Protein AF-A0A0F9U630-F1 (afdb_monomer)

Solvent-accessible surface area (backbone atoms only — not comparable to full-atom values): 18549 Å² total; per-residue (Å²): 110,51,57,78,56,47,9,24,50,24,90,52,77,40,72,22,30,34,31,30,40,64,70,58,96,55,99,79,33,54,46,78,74,46,78,41,64,35,35,63,47,80,97,62,66,57,80,61,80,39,76,43,81,41,30,61,82,34,48,31,67,46,25,59,34,47,39,46,48,60,65,31,86,48,42,43,34,36,13,34,34,18,39,12,48,62,49,53,69,50,73,50,75,46,99,88,73,49,77,49,71,43,70,42,38,51,54,24,36,68,89,66,52,68,35,64,78,58,16,42,71,36,78,42,62,39,76,66,49,74,68,33,54,74,70,74,44,55,58,47,61,52,48,48,50,50,44,68,74,70,46,80,79,75,75,73,72,77,55,76,71,54,67,32,50,73,40,52,41,42,60,51,48,53,53,35,36,75,73,64,32,58,75,54,37,52,55,56,48,54,74,45,50,72,75,80,74,95,68,81,77,82,79,87,74,87,84,76,92,76,95,67,81,92,67,94,68,76,79,46,73,63,53,59,49,46,53,65,65,63,36,72,80,64,49,48,44,33,79,54,74,64,52,38,50,50,46,27,51,53,30,44,77,68,71,34,52,70,55,18,50,55,52,28,50,51,43,30,70,75,36,79,77,42,24,65,33,27,43,59,37,14,58,50,27,47,72,73,62,41,54,69,64,12,46,58,24,25,51,46,21,57,72,49,48,83,56,79,50,71,70,44,40,49,55,36,51,53,32,52,52,55,49,53,66,58,76,77,107

Mean predicted aligned error: 15.46 Å

Sequence (329 aa):
MAKAIGDRFADTKRLYMYSHIRNGPNHDDFTPPRYWHFEPDGPMQFLKPVIFLTNRFSISAADCFALGMRALPHVTNLGDATSGAYSDSMGETLPNGWSVRMGNKLYFDNEGRGWEGIGTPPDLRVVNTKEDIARGVDKVLELAIEILNSGPIALQDEPSSVLNAQESLADNLEKAINTVGIDSTVKLFDSEIKPRPSTIRPIEFDWTPSLTPYSSAFASEATLRQSRFQAEKRPAYYIDIEEMDMLANRLKQQDKMREAIEVLKISVKVYPLEYRAYAGLAETYEKNGDTELAKMNYFKVMELNPRRSQREKQAYERAKEFIKKKDDK

Structure (mmCIF, N/CA/C/O backbone):
data_AF-A0A0F9U630-F1
#
_entry.id   AF-A0A0F9U630-F1
#
loop_
_atom_site.group_PDB
_atom_site.id
_atom_site.type_symbol
_atom_site.label_atom_id
_atom_site.label_alt_id
_atom_site.label_comp_id
_atom_site.label_asym_id
_atom_site.label_entity_id
_atom_site.label_seq_id
_atom_site.pdbx_PDB_ins_code
_atom_site.Cartn_x
_atom_site.Cartn_y
_atom_site.Cartn_z
_atom_site.occupancy
_atom_site.B_iso_or_equiv
_atom_site.auth_seq_id
_atom_site.auth_comp_id
_atom_site.auth_asym_id
_atom_site.auth_atom_id
_atom_site.pdbx_PDB_model_num
ATOM 1 N N . MET A 1 1 ? 17.402 -11.677 -4.348 1.00 60.25 1 MET A N 1
ATOM 2 C CA . MET A 1 1 ? 16.404 -12.653 -4.838 1.00 60.25 1 MET A CA 1
ATOM 3 C C . MET A 1 1 ? 15.431 -12.017 -5.829 1.00 60.25 1 MET A C 1
ATOM 5 O O . MET A 1 1 ? 15.401 -12.490 -6.951 1.00 60.25 1 MET A O 1
ATOM 9 N N . ALA A 1 2 ? 14.746 -10.913 -5.486 1.00 82.75 2 ALA A N 1
ATOM 10 C CA . ALA A 1 2 ? 13.836 -10.195 -6.398 1.00 82.75 2 ALA A CA 1
ATOM 11 C C . ALA A 1 2 ? 14.448 -9.870 -7.778 1.00 82.75 2 ALA A C 1
ATOM 13 O O . ALA A 1 2 ? 13.871 -10.243 -8.791 1.00 82.75 2 ALA A O 1
ATOM 14 N N . LYS A 1 3 ? 15.654 -9.277 -7.824 1.00 84.69 3 LYS A N 1
ATOM 15 C CA . LYS A 1 3 ? 16.344 -8.960 -9.092 1.00 84.69 3 LYS A CA 1
ATOM 16 C C . LYS A 1 3 ? 16.592 -10.194 -9.967 1.00 84.69 3 LYS A C 1
ATOM 18 O O . LYS A 1 3 ? 16.213 -10.202 -11.124 1.00 84.69 3 LYS A O 1
ATOM 23 N N . ALA A 1 4 ? 17.137 -11.265 -9.390 1.00 89.06 4 ALA A N 1
ATOM 24 C CA . ALA A 1 4 ? 17.471 -12.482 -10.136 1.00 89.06 4 ALA A CA 1
ATOM 25 C C . ALA A 1 4 ? 16.252 -13.161 -10.791 1.00 89.06 4 ALA A C 1
ATOM 27 O O . ALA A 1 4 ? 16.409 -13.858 -11.790 1.00 89.06 4 ALA A O 1
ATOM 28 N N . ILE A 1 5 ? 15.055 -12.984 -10.218 1.00 94.50 5 ILE A N 1
ATOM 29 C CA . ILE A 1 5 ? 13.795 -13.447 -10.814 1.00 94.50 5 ILE A CA 1
ATOM 30 C C . ILE A 1 5 ? 13.282 -12.412 -11.822 1.00 94.50 5 ILE A C 1
ATOM 32 O O . ILE A 1 5 ? 12.940 -12.783 -12.936 1.00 94.50 5 ILE A O 1
ATOM 36 N N . GLY A 1 6 ? 13.258 -11.129 -11.458 1.00 93.62 6 GLY A N 1
ATOM 37 C CA . GLY A 1 6 ? 12.731 -10.046 -12.295 1.00 93.62 6 GLY A CA 1
ATOM 38 C C . GLY A 1 6 ? 13.488 -9.844 -13.603 1.00 93.62 6 GLY A C 1
ATOM 39 O O . GLY A 1 6 ? 12.870 -9.634 -14.642 1.00 93.62 6 GLY A O 1
ATOM 40 N N . ASP A 1 7 ? 14.808 -10.025 -13.586 1.00 95.06 7 ASP A N 1
ATOM 41 C CA . ASP A 1 7 ? 15.654 -9.991 -14.782 1.00 95.06 7 ASP A CA 1
ATOM 42 C C . ASP A 1 7 ? 15.234 -11.048 -15.824 1.00 95.06 7 ASP A C 1
ATOM 44 O O . ASP A 1 7 ? 15.466 -10.854 -17.017 1.00 95.06 7 ASP A O 1
ATOM 48 N N . ARG A 1 8 ? 14.549 -12.131 -15.406 1.00 96.44 8 ARG A N 1
ATOM 49 C CA . ARG A 1 8 ? 13.998 -13.151 -16.320 1.00 96.44 8 ARG A CA 1
ATOM 50 C C . ARG A 1 8 ? 12.784 -12.685 -17.115 1.00 96.44 8 ARG A C 1
ATOM 52 O O . ARG A 1 8 ? 12.381 -13.347 -18.067 1.00 96.44 8 ARG A O 1
ATOM 59 N N . PHE A 1 9 ? 12.188 -11.572 -16.714 1.00 94.25 9 PHE A N 1
ATOM 60 C CA . PHE A 1 9 ? 11.037 -10.955 -17.363 1.00 94.25 9 PHE A CA 1
ATOM 61 C C . PHE A 1 9 ? 11.421 -9.626 -18.024 1.00 94.25 9 PHE A C 1
ATOM 63 O O . PHE A 1 9 ? 10.572 -8.931 -18.561 1.00 94.25 9 PHE A O 1
ATOM 70 N N . ALA A 1 10 ? 12.696 -9.233 -18.008 1.00 87.50 10 ALA A N 1
ATOM 71 C CA . ALA A 1 10 ? 13.138 -7.997 -18.635 1.00 87.50 10 ALA A CA 1
ATOM 72 C C . ALA A 1 10 ? 13.525 -8.228 -20.103 1.00 87.50 10 ALA A C 1
ATOM 74 O O . ALA A 1 10 ? 14.332 -9.099 -20.417 1.00 87.50 10 ALA A O 1
ATOM 75 N N . ASP A 1 11 ? 12.984 -7.408 -21.006 1.00 83.56 11 ASP A N 1
ATOM 76 C CA . ASP A 1 11 ? 13.412 -7.280 -22.410 1.00 83.56 11 ASP A CA 1
ATOM 77 C C . ASP A 1 11 ? 14.487 -6.199 -22.601 1.00 83.56 11 ASP A C 1
ATOM 79 O O . ASP A 1 11 ? 15.325 -6.303 -23.492 1.00 83.56 11 ASP A O 1
ATOM 83 N N . THR A 1 12 ? 14.508 -5.180 -21.738 1.00 82.81 12 THR A N 1
ATOM 84 C CA . THR A 1 12 ? 15.550 -4.149 -21.705 1.00 82.81 12 THR A CA 1
ATOM 85 C C . THR A 1 12 ? 15.782 -3.658 -20.280 1.00 82.81 12 THR A C 1
ATOM 87 O O . THR A 1 12 ? 14.997 -3.942 -19.371 1.00 82.81 12 THR A O 1
ATOM 90 N N . LYS A 1 13 ? 16.873 -2.916 -20.082 1.00 88.75 13 LYS A N 1
ATOM 91 C CA . LYS A 1 13 ? 17.186 -2.269 -18.813 1.00 88.75 13 LYS A CA 1
ATOM 92 C C . LYS A 1 13 ? 16.139 -1.207 -18.488 1.00 88.75 13 LYS A C 1
ATOM 94 O O . LYS A 1 13 ? 15.980 -0.246 -19.237 1.00 88.75 13 LYS A O 1
ATOM 99 N N . ARG A 1 14 ? 15.464 -1.350 -17.348 1.00 84.75 14 ARG A N 1
ATOM 100 C CA . ARG A 1 14 ? 14.475 -0.390 -16.844 1.00 84.75 14 ARG A CA 1
ATOM 101 C C . ARG A 1 14 ? 14.748 -0.035 -15.397 1.00 84.75 14 ARG A C 1
ATOM 103 O O . ARG A 1 14 ? 14.936 -0.917 -14.561 1.00 84.75 14 ARG A O 1
ATOM 110 N N . LEU A 1 15 ? 14.749 1.265 -15.119 1.00 83.88 15 LEU A N 1
ATOM 111 C CA . LEU A 1 15 ? 14.674 1.786 -13.761 1.00 83.88 15 LEU A CA 1
ATOM 112 C C . LEU A 1 15 ? 13.263 1.526 -13.232 1.00 83.88 15 LEU A C 1
ATOM 114 O O . LEU A 1 15 ? 12.290 1.910 -13.880 1.00 83.88 15 LEU A O 1
ATOM 118 N N . TYR A 1 16 ? 13.164 0.895 -12.066 1.00 83.94 16 TYR A N 1
ATOM 119 C CA . TYR A 1 16 ? 11.876 0.651 -11.409 1.00 83.94 16 TYR A CA 1
ATOM 120 C C . TYR A 1 16 ? 11.807 1.222 -9.989 1.00 83.94 16 TYR A C 1
ATOM 122 O O . TYR A 1 16 ? 10.720 1.394 -9.450 1.00 83.94 16 TYR A O 1
ATOM 130 N N . MET A 1 17 ? 12.957 1.494 -9.367 1.00 88.56 17 MET A N 1
ATOM 131 C CA . MET A 1 17 ? 13.024 1.972 -7.990 1.00 88.56 17 MET A CA 1
ATOM 132 C C . MET A 1 17 ? 14.357 2.674 -7.738 1.00 88.56 17 MET A C 1
ATOM 134 O O . MET A 1 17 ? 15.393 2.269 -8.270 1.00 88.56 17 MET A O 1
ATOM 138 N N . TYR A 1 18 ? 14.369 3.680 -6.877 1.00 85.19 18 TYR A N 1
ATOM 139 C CA . TYR A 1 18 ? 15.590 4.225 -6.293 1.00 85.19 18 TYR A CA 1
ATOM 140 C C . TYR A 1 18 ? 15.452 4.359 -4.777 1.00 85.19 18 TYR A C 1
ATOM 142 O O . TYR A 1 18 ? 14.354 4.346 -4.229 1.00 85.19 18 TYR A O 1
ATOM 150 N N . SER A 1 19 ? 16.582 4.411 -4.076 1.00 88.88 19 SER A N 1
ATOM 151 C CA . SER A 1 19 ? 16.594 4.418 -2.614 1.00 88.88 19 SER A CA 1
ATOM 152 C C . SER A 1 19 ? 17.657 5.336 -2.038 1.00 88.88 19 SER A C 1
ATOM 154 O O . SER A 1 19 ? 18.759 5.416 -2.581 1.00 88.88 19 SER A O 1
ATOM 156 N N . HIS A 1 20 ? 17.369 5.909 -0.877 1.00 85.25 20 HIS A N 1
ATOM 157 C CA . HIS A 1 20 ? 18.314 6.669 -0.066 1.00 85.25 20 HIS A CA 1
ATOM 158 C C . HIS A 1 20 ? 18.584 5.941 1.243 1.00 85.25 20 HIS A C 1
ATOM 160 O O . HIS A 1 20 ? 17.691 5.297 1.787 1.00 85.25 20 HIS A O 1
ATOM 166 N N . ILE A 1 21 ? 19.802 6.057 1.764 1.00 84.81 21 ILE A N 1
ATOM 167 C CA . ILE A 1 21 ? 20.153 5.559 3.093 1.00 84.81 21 ILE A CA 1
ATOM 168 C C . ILE A 1 21 ? 20.373 6.774 3.981 1.00 84.81 21 ILE A C 1
ATOM 170 O O . ILE A 1 21 ? 21.131 7.668 3.611 1.00 84.81 21 ILE A O 1
ATOM 174 N N . ARG A 1 22 ? 19.726 6.820 5.145 1.00 82.44 22 ARG A N 1
ATOM 175 C CA . ARG A 1 22 ? 20.048 7.832 6.148 1.00 82.44 22 ARG A CA 1
ATOM 176 C C . ARG A 1 22 ? 21.434 7.528 6.714 1.00 82.44 22 ARG A C 1
ATOM 178 O O . ARG A 1 22 ? 21.663 6.441 7.241 1.00 82.44 22 ARG A O 1
ATOM 185 N N . ASN A 1 23 ? 22.349 8.478 6.578 1.00 78.94 23 ASN A N 1
ATOM 186 C CA . ASN A 1 23 ? 23.749 8.341 6.949 1.00 78.94 23 ASN A CA 1
ATOM 187 C C . ASN A 1 23 ? 24.298 9.663 7.506 1.00 78.94 23 ASN A C 1
ATOM 189 O O . ASN A 1 23 ? 25.139 10.315 6.888 1.00 78.94 23 ASN A O 1
ATOM 193 N N . GLY A 1 24 ? 23.800 10.051 8.679 1.00 79.19 24 GLY A N 1
ATOM 194 C CA . GLY A 1 24 ? 24.252 11.231 9.405 1.00 79.19 24 GLY A CA 1
ATOM 195 C C . GLY A 1 24 ? 23.393 11.532 10.637 1.00 79.19 24 GLY A C 1
ATOM 196 O O . GLY A 1 24 ? 22.384 10.854 10.874 1.00 79.19 24 GLY A O 1
ATOM 197 N N . PRO A 1 25 ? 23.818 12.497 11.470 1.00 79.81 25 PRO A N 1
ATOM 198 C CA . PRO A 1 25 ? 23.117 12.866 12.695 1.00 79.81 25 PRO A CA 1
ATOM 199 C C . PRO A 1 25 ? 21.748 13.523 12.452 1.00 79.81 25 PRO A C 1
ATOM 201 O O . PRO A 1 25 ? 20.848 13.323 13.269 1.00 79.81 25 PRO A O 1
ATOM 204 N N . ASN A 1 26 ? 21.546 14.248 11.348 1.00 80.75 26 ASN A N 1
ATOM 205 C CA . ASN A 1 26 ? 20.284 14.936 11.056 1.00 80.75 26 ASN A CA 1
ATOM 206 C C . ASN A 1 26 ? 19.252 13.989 10.428 1.00 80.75 26 ASN A C 1
ATOM 208 O O . ASN A 1 26 ? 19.578 12.895 9.957 1.00 80.75 26 ASN A O 1
ATOM 212 N N . HIS A 1 27 ? 17.971 14.358 10.468 1.00 80.19 27 HIS A N 1
ATOM 213 C CA . HIS A 1 27 ? 16.886 13.517 9.939 1.00 80.19 27 HIS A CA 1
ATOM 214 C C . HIS A 1 27 ? 16.903 13.414 8.405 1.00 80.19 27 HIS A C 1
ATOM 216 O O . HIS A 1 27 ? 16.418 12.428 7.859 1.00 80.19 27 HIS A O 1
ATOM 222 N N . ASP A 1 28 ? 17.497 14.399 7.741 1.00 81.44 28 ASP A N 1
ATOM 223 C CA . ASP A 1 28 ? 17.579 14.588 6.294 1.00 81.44 28 ASP A CA 1
ATOM 224 C C . ASP A 1 28 ? 18.970 14.294 5.705 1.00 81.44 28 ASP A C 1
ATOM 226 O O . ASP A 1 28 ? 19.180 14.456 4.502 1.00 81.44 28 ASP A O 1
ATOM 230 N N . ASP A 1 29 ? 19.907 13.796 6.518 1.00 79.12 29 ASP A N 1
ATOM 231 C CA . ASP A 1 29 ? 21.239 13.381 6.068 1.00 79.12 29 ASP A CA 1
ATOM 232 C C . ASP A 1 29 ? 21.157 12.069 5.268 1.00 79.12 29 ASP A C 1
ATOM 234 O O . ASP A 1 29 ? 21.454 10.977 5.763 1.00 79.12 29 ASP A O 1
ATOM 238 N N . PHE A 1 30 ? 20.726 12.161 4.015 1.00 82.88 30 PHE A N 1
ATOM 239 C CA . PHE A 1 30 ? 20.597 11.029 3.107 1.00 82.88 30 PHE A CA 1
ATOM 240 C C . PHE A 1 30 ? 21.799 10.902 2.170 1.00 82.88 30 PHE A C 1
ATOM 242 O O . PHE A 1 30 ? 22.325 11.883 1.645 1.00 82.88 30 PHE A O 1
ATOM 249 N N . THR A 1 31 ? 22.210 9.664 1.893 1.00 78.00 31 THR A N 1
ATOM 250 C CA . THR A 1 31 ? 23.159 9.386 0.811 1.00 78.00 31 THR A CA 1
ATOM 251 C C . THR A 1 31 ? 22.579 9.809 -0.544 1.00 78.00 31 THR A C 1
ATOM 253 O O . THR A 1 31 ? 21.351 9.823 -0.715 1.00 78.00 31 THR A O 1
ATOM 256 N N . PRO A 1 32 ? 23.434 10.033 -1.561 1.00 83.44 32 PRO A N 1
ATOM 257 C CA . PRO A 1 32 ? 22.984 10.060 -2.948 1.00 83.44 32 PRO A CA 1
ATOM 258 C C . PRO A 1 32 ? 22.127 8.825 -3.293 1.00 83.44 32 PRO A C 1
ATOM 260 O O . PRO A 1 32 ? 22.328 7.756 -2.697 1.00 83.44 32 PRO A O 1
ATOM 263 N N . PRO A 1 33 ? 21.173 8.950 -4.234 1.00 84.44 33 PRO A N 1
ATOM 264 C CA . PRO A 1 33 ? 20.258 7.869 -4.571 1.00 84.44 33 PRO A CA 1
ATOM 265 C C . PRO A 1 33 ? 21.000 6.665 -5.160 1.00 84.44 33 PRO A C 1
ATOM 267 O O . PRO A 1 33 ? 21.856 6.792 -6.037 1.00 84.44 33 PRO A O 1
ATOM 270 N N . ARG A 1 34 ? 20.617 5.469 -4.711 1.00 85.50 34 ARG A N 1
ATOM 271 C CA . ARG A 1 34 ? 20.957 4.198 -5.354 1.00 85.50 34 ARG A CA 1
ATOM 272 C C . ARG A 1 34 ? 19.815 3.786 -6.274 1.00 85.50 34 ARG A C 1
ATOM 274 O O . ARG A 1 34 ? 18.695 3.616 -5.807 1.00 85.50 34 ARG A O 1
ATOM 281 N N . TYR A 1 35 ? 20.120 3.556 -7.544 1.00 86.94 35 TYR A N 1
ATOM 282 C CA . TYR A 1 35 ? 19.142 3.165 -8.560 1.00 86.94 35 TYR A CA 1
ATOM 283 C C . TYR A 1 35 ? 19.084 1.646 -8.748 1.00 86.94 35 TYR A C 1
ATOM 285 O O . TYR A 1 35 ? 20.119 0.978 -8.845 1.00 86.94 35 TYR A O 1
ATOM 293 N N . TRP A 1 36 ? 17.873 1.105 -8.841 1.00 88.75 36 TRP A N 1
ATOM 294 C CA . TRP A 1 36 ? 17.593 -0.320 -8.990 1.00 88.75 36 TRP A CA 1
ATOM 295 C C . TRP A 1 36 ? 16.948 -0.589 -10.344 1.00 88.75 36 TRP A C 1
ATOM 297 O O . TRP A 1 36 ? 15.989 0.071 -10.741 1.00 88.75 36 TRP A O 1
ATOM 307 N N . HIS A 1 37 ? 17.491 -1.576 -11.052 1.00 89.62 37 HIS A N 1
ATOM 308 C CA . HIS A 1 37 ? 17.079 -1.894 -12.409 1.00 89.62 37 HIS A CA 1
ATOM 309 C C . HIS A 1 37 ? 16.757 -3.373 -12.539 1.00 89.62 37 HIS A C 1
ATOM 311 O O . HIS A 1 37 ? 17.434 -4.209 -11.930 1.00 89.62 37 HIS A O 1
ATOM 317 N N . PHE A 1 38 ? 15.765 -3.672 -13.369 1.00 91.06 38 PHE A N 1
ATOM 318 C CA . PHE A 1 38 ? 15.697 -4.957 -14.049 1.00 91.06 38 PHE A CA 1
ATOM 319 C C . PHE A 1 38 ? 16.358 -4.802 -15.405 1.00 91.06 38 PHE A C 1
ATOM 321 O O . PHE A 1 38 ? 16.194 -3.779 -16.069 1.00 91.06 38 PHE A O 1
ATOM 328 N N . GLU A 1 39 ? 17.138 -5.794 -15.796 1.00 90.88 39 GLU A N 1
ATOM 329 C CA . GLU A 1 39 ? 17.757 -5.874 -17.114 1.00 90.88 39 GLU A CA 1
ATOM 330 C C . GLU A 1 39 ? 17.845 -7.347 -17.520 1.00 90.88 39 GLU A C 1
ATOM 332 O O . GLU A 1 39 ? 17.902 -8.196 -16.631 1.00 90.88 39 GLU A O 1
ATOM 337 N N . PRO A 1 40 ? 17.811 -7.680 -18.821 1.00 94.44 40 PRO A N 1
ATOM 338 C CA . PRO A 1 40 ? 17.837 -9.073 -19.244 1.00 94.44 40 PRO A CA 1
ATOM 339 C C . PRO A 1 40 ? 19.080 -9.784 -18.690 1.00 94.44 40 PRO A C 1
ATOM 341 O O . PRO A 1 40 ? 20.201 -9.445 -19.064 1.00 94.44 40 PRO A O 1
ATOM 344 N N . ASP A 1 41 ? 18.885 -10.786 -17.832 1.00 94.56 41 ASP A N 1
ATOM 345 C CA . ASP A 1 41 ? 19.955 -11.652 -17.325 1.00 94.56 41 ASP A CA 1
ATOM 346 C C . ASP A 1 41 ? 19.509 -13.124 -17.239 1.00 94.56 41 ASP A C 1
ATOM 348 O O . ASP A 1 41 ? 18.321 -13.432 -17.140 1.00 94.56 41 ASP A O 1
ATOM 352 N N . GLY A 1 42 ? 20.465 -14.052 -17.281 1.00 91.94 42 GLY A N 1
ATOM 353 C CA . GLY A 1 42 ? 20.236 -15.496 -17.255 1.00 91.94 42 GLY A CA 1
ATOM 354 C C . GLY A 1 42 ? 19.968 -16.149 -18.626 1.00 91.94 42 GLY A C 1
ATOM 355 O O . GLY A 1 42 ? 19.951 -15.490 -19.660 1.00 91.94 42 GLY A O 1
ATOM 356 N N . PRO A 1 43 ? 19.783 -17.486 -18.661 1.00 92.62 43 PRO A N 1
ATOM 357 C CA . PRO A 1 43 ? 19.734 -18.273 -19.899 1.00 92.62 43 PRO A CA 1
ATOM 358 C C . PRO A 1 43 ? 18.496 -18.073 -20.787 1.00 92.62 43 PRO A C 1
ATOM 360 O O . PRO A 1 43 ? 18.516 -18.509 -21.934 1.00 92.62 43 PRO A O 1
ATOM 363 N N . MET A 1 44 ? 17.400 -17.503 -20.277 1.00 94.56 44 MET A N 1
ATOM 364 C CA . MET A 1 44 ? 16.156 -17.331 -21.038 1.00 94.56 44 MET A CA 1
ATOM 365 C C . MET A 1 44 ? 15.260 -16.285 -20.388 1.00 94.56 44 MET A C 1
ATOM 367 O O . MET A 1 44 ? 15.071 -16.353 -19.169 1.00 94.56 44 MET A O 1
ATOM 371 N N . GLN A 1 45 ? 14.651 -15.440 -21.234 1.00 93.44 45 GLN A N 1
ATOM 372 C CA . GLN A 1 45 ? 13.629 -14.472 -20.836 1.00 93.44 45 GLN A CA 1
ATOM 373 C C . GLN A 1 45 ? 12.222 -14.919 -21.207 1.00 93.44 45 GLN A C 1
ATOM 375 O O . GLN A 1 45 ? 11.981 -15.437 -22.300 1.00 93.44 45 GLN A O 1
ATOM 380 N N . PHE A 1 46 ? 11.283 -14.685 -20.297 1.00 94.69 46 PHE A N 1
ATOM 381 C CA . PHE A 1 46 ? 9.862 -14.901 -20.506 1.00 94.69 46 PHE A CA 1
ATOM 382 C C . PHE A 1 46 ? 9.179 -13.559 -20.766 1.00 94.69 46 PHE A C 1
ATOM 384 O O . PHE A 1 46 ? 8.888 -12.818 -19.838 1.00 94.69 46 PHE A O 1
ATOM 391 N N . LEU A 1 47 ? 8.925 -13.260 -22.042 1.00 86.12 47 LEU A N 1
ATOM 392 C CA . LEU A 1 47 ? 8.356 -11.979 -22.494 1.00 86.12 47 LEU A CA 1
ATOM 393 C C . LEU A 1 47 ? 6.900 -12.101 -22.973 1.00 86.12 47 LEU A C 1
ATOM 395 O O . LEU A 1 47 ? 6.379 -11.225 -23.662 1.00 86.12 47 LEU A O 1
ATOM 399 N N . LYS A 1 48 ? 6.251 -13.232 -22.675 1.00 88.19 48 LYS A N 1
ATOM 400 C CA . LYS A 1 48 ? 4.816 -13.425 -22.928 1.00 88.19 48 LYS A CA 1
ATOM 401 C C . LYS A 1 48 ? 4.003 -12.709 -21.840 1.00 88.19 48 LYS A C 1
ATOM 403 O O . LYS A 1 48 ? 4.578 -12.373 -20.810 1.00 88.19 48 LYS A O 1
ATOM 408 N N . PRO A 1 49 ? 2.686 -12.506 -22.025 1.00 84.12 49 PRO A N 1
ATOM 409 C CA . PRO A 1 49 ? 1.843 -11.923 -20.986 1.00 84.12 49 PRO A CA 1
ATOM 410 C C . PRO A 1 49 ? 1.983 -12.654 -19.642 1.00 84.12 49 PRO A C 1
ATOM 412 O O . PRO A 1 49 ? 1.931 -13.886 -19.594 1.00 84.12 49 PRO A O 1
ATOM 415 N N . VAL A 1 50 ? 2.156 -11.890 -18.563 1.00 90.56 50 VAL A N 1
ATOM 416 C CA . VAL A 1 50 ? 2.295 -12.380 -17.185 1.00 90.56 50 VAL A CA 1
ATOM 417 C C . VAL A 1 50 ? 1.256 -11.695 -16.311 1.00 90.56 50 VAL A C 1
ATOM 419 O O . VAL A 1 50 ? 1.173 -10.471 -16.294 1.00 90.56 50 VAL A O 1
ATOM 422 N N . ILE A 1 51 ? 0.514 -12.475 -15.527 1.00 90.19 51 ILE A N 1
ATOM 423 C CA . ILE A 1 51 ? -0.294 -11.937 -14.431 1.00 90.19 51 ILE A CA 1
ATOM 424 C C . ILE A 1 51 ? 0.473 -12.141 -13.127 1.00 90.19 51 ILE A C 1
ATOM 426 O O . ILE A 1 51 ? 0.810 -13.271 -12.771 1.00 90.19 51 ILE A O 1
ATOM 430 N N . PHE A 1 52 ? 0.783 -11.047 -12.438 1.00 94.69 52 PHE A N 1
ATOM 431 C CA . PHE A 1 52 ? 1.503 -11.050 -11.171 1.00 94.69 52 PHE A CA 1
ATOM 432 C C . PHE A 1 52 ? 0.509 -10.841 -10.030 1.00 94.69 52 PHE A C 1
ATOM 434 O O . PHE A 1 52 ? -0.216 -9.856 -10.035 1.00 94.69 52 PHE A O 1
ATOM 441 N N . LEU A 1 53 ? 0.425 -11.781 -9.086 1.00 95.69 53 LEU A N 1
ATOM 442 C CA . LEU A 1 53 ? -0.587 -11.733 -8.030 1.00 95.69 53 LEU A CA 1
ATOM 443 C C . LEU A 1 53 ? -0.020 -11.144 -6.741 1.00 95.69 53 LEU A C 1
ATOM 445 O O . LEU A 1 53 ? 0.951 -11.674 -6.198 1.00 95.69 53 LEU A O 1
ATOM 449 N N . THR A 1 54 ? -0.653 -10.095 -6.215 1.00 94.06 54 THR A N 1
ATOM 450 C CA . THR A 1 54 ? -0.259 -9.472 -4.942 1.00 94.06 54 THR A CA 1
ATOM 451 C C . THR A 1 54 ? -1.402 -9.389 -3.947 1.00 94.06 54 THR A C 1
ATOM 453 O O . THR A 1 54 ? -2.580 -9.354 -4.294 1.00 94.06 54 THR A O 1
ATOM 456 N N . ASN A 1 55 ? -1.054 -9.345 -2.663 1.00 90.81 55 ASN A N 1
ATOM 457 C CA . ASN A 1 55 ? -1.989 -9.007 -1.600 1.00 90.81 55 ASN A CA 1
ATOM 458 C C . ASN A 1 55 ? -1.255 -8.321 -0.439 1.00 90.81 55 ASN A C 1
ATOM 460 O O . ASN A 1 55 ? -0.036 -8.167 -0.462 1.00 90.81 55 ASN A O 1
ATOM 464 N N . ARG A 1 56 ? -1.989 -7.979 0.624 1.00 87.06 56 ARG A N 1
ATOM 465 C CA . ARG A 1 56 ? -1.445 -7.317 1.822 1.00 87.06 56 ARG A CA 1
ATOM 466 C C . ARG A 1 56 ? -0.398 -8.130 2.598 1.00 87.06 56 ARG A C 1
ATOM 468 O O . ARG A 1 56 ? 0.275 -7.569 3.454 1.00 87.06 56 ARG A O 1
ATOM 475 N N . PHE A 1 57 ? -0.242 -9.423 2.305 1.00 91.38 57 PHE A N 1
ATOM 476 C CA . PHE A 1 57 ? 0.813 -10.281 2.858 1.00 91.38 57 PHE A CA 1
ATOM 477 C C . PHE A 1 57 ? 2.066 -10.352 1.971 1.00 91.38 57 PHE A C 1
ATOM 479 O O . PHE A 1 57 ? 3.072 -10.927 2.387 1.00 91.38 57 PHE A O 1
ATOM 486 N N . SER A 1 58 ? 2.051 -9.746 0.782 1.00 94.69 58 SER A N 1
ATOM 487 C CA . SER A 1 58 ? 3.262 -9.473 0.008 1.00 94.69 58 SER A CA 1
ATOM 488 C C . SER A 1 58 ? 4.061 -8.378 0.723 1.00 94.69 58 SER A C 1
ATOM 490 O O . SER A 1 58 ? 3.675 -7.213 0.700 1.00 94.69 58 SER A O 1
ATOM 492 N N . ILE A 1 59 ? 5.142 -8.770 1.403 1.00 91.12 59 ILE A N 1
ATOM 493 C CA . ILE A 1 59 ? 5.904 -7.919 2.330 1.00 91.12 59 ILE A CA 1
ATOM 494 C C . ILE A 1 59 ? 7.389 -7.845 1.936 1.00 91.12 59 ILE A C 1
ATOM 496 O O . ILE A 1 59 ? 7.976 -8.831 1.477 1.00 91.12 59 ILE A O 1
ATOM 500 N N . SER A 1 60 ? 8.029 -6.702 2.183 1.00 91.56 60 SER A N 1
ATOM 501 C CA . SER A 1 60 ? 9.478 -6.495 2.106 1.00 91.56 60 SER A CA 1
ATOM 502 C C . SER A 1 60 ? 10.040 -6.704 0.704 1.00 91.56 60 SER A C 1
ATOM 504 O O . SER A 1 60 ? 9.705 -5.969 -0.220 1.00 91.56 60 SER A O 1
ATOM 506 N N . ALA A 1 61 ? 10.879 -7.716 0.481 1.00 90.94 61 ALA A N 1
ATOM 507 C CA . ALA A 1 61 ? 11.417 -7.989 -0.849 1.00 90.94 61 ALA A CA 1
ATOM 508 C C . ALA A 1 61 ? 10.313 -8.196 -1.907 1.00 90.94 61 ALA A C 1
ATOM 510 O O . ALA A 1 61 ? 10.570 -7.963 -3.088 1.00 90.94 61 ALA A O 1
ATOM 511 N N . ALA A 1 62 ? 9.105 -8.607 -1.496 1.00 94.31 62 ALA A N 1
ATOM 512 C CA . ALA A 1 62 ? 7.943 -8.703 -2.374 1.00 94.31 62 ALA A CA 1
ATOM 513 C C . ALA A 1 62 ? 7.360 -7.330 -2.758 1.00 94.31 62 ALA A C 1
ATOM 515 O O . ALA A 1 62 ? 6.921 -7.188 -3.894 1.00 94.31 62 ALA A O 1
ATOM 516 N N . ASP A 1 63 ? 7.411 -6.324 -1.876 1.00 93.38 63 ASP A N 1
ATOM 517 C CA . ASP A 1 63 ? 7.051 -4.935 -2.198 1.00 93.38 63 ASP A CA 1
ATOM 518 C C . ASP A 1 63 ? 7.987 -4.388 -3.296 1.00 93.38 63 ASP A C 1
ATOM 520 O O . ASP A 1 63 ? 7.547 -3.924 -4.348 1.00 93.38 63 ASP A O 1
ATOM 524 N N . CYS A 1 64 ? 9.304 -4.542 -3.115 1.00 93.56 64 CYS A N 1
ATOM 525 C CA . CYS A 1 64 ? 10.295 -4.128 -4.117 1.00 93.56 64 CYS A CA 1
ATOM 526 C C . CYS A 1 64 ? 10.163 -4.909 -5.435 1.00 93.56 64 CYS A C 1
ATOM 528 O O . CYS A 1 64 ? 10.393 -4.361 -6.514 1.00 93.56 64 CYS A O 1
ATOM 530 N N . PHE A 1 65 ? 9.832 -6.202 -5.358 1.00 96.00 65 PHE A N 1
ATOM 531 C CA . PHE A 1 65 ? 9.613 -7.035 -6.538 1.00 96.00 65 PHE A CA 1
ATOM 532 C C . PHE A 1 65 ? 8.359 -6.606 -7.303 1.00 96.00 65 PHE A C 1
ATOM 534 O O . PHE A 1 65 ? 8.405 -6.551 -8.527 1.00 96.00 65 PHE A O 1
ATOM 541 N N . ALA A 1 66 ? 7.283 -6.235 -6.604 1.00 94.00 66 ALA A N 1
ATOM 542 C CA . ALA A 1 66 ? 6.059 -5.738 -7.219 1.00 94.00 66 ALA A CA 1
ATOM 543 C C . ALA A 1 66 ? 6.289 -4.445 -8.016 1.00 94.00 66 ALA A C 1
ATOM 545 O O . ALA A 1 66 ? 5.827 -4.365 -9.153 1.00 94.00 66 ALA A O 1
ATOM 546 N N . LEU A 1 67 ? 7.076 -3.491 -7.493 1.00 89.12 67 LEU A N 1
ATOM 547 C CA . LEU A 1 67 ? 7.484 -2.302 -8.262 1.00 89.12 67 LEU A CA 1
ATOM 548 C C . LEU A 1 67 ? 8.239 -2.675 -9.539 1.00 89.12 67 LEU A C 1
ATOM 550 O O . LEU A 1 67 ? 7.955 -2.153 -10.615 1.00 89.12 67 LEU A O 1
ATOM 554 N N . GLY A 1 68 ? 9.188 -3.606 -9.425 1.00 90.69 68 GLY A N 1
ATOM 555 C CA . GLY A 1 68 ? 9.956 -4.080 -10.571 1.00 90.69 68 GLY A CA 1
ATOM 556 C C . GLY A 1 68 ? 9.084 -4.738 -11.635 1.00 90.69 68 GLY A C 1
ATOM 557 O O . GLY A 1 68 ? 9.226 -4.439 -12.816 1.00 90.69 68 GLY A O 1
ATOM 558 N N . MET A 1 69 ? 8.163 -5.607 -11.219 1.00 93.12 69 MET A N 1
ATOM 559 C CA . MET A 1 69 ? 7.255 -6.308 -12.123 1.00 93.12 69 MET A CA 1
ATOM 560 C C . MET A 1 69 ? 6.264 -5.350 -12.795 1.00 93.12 69 MET A C 1
ATOM 562 O O . MET A 1 69 ? 6.030 -5.485 -13.990 1.00 93.12 69 MET A O 1
ATOM 566 N N . ARG A 1 70 ? 5.754 -4.338 -12.079 1.00 85.88 70 ARG A N 1
ATOM 567 C CA . ARG A 1 70 ? 4.873 -3.296 -12.639 1.00 85.88 70 ARG A CA 1
ATOM 568 C C . ARG A 1 70 ? 5.562 -2.435 -13.706 1.00 85.88 70 ARG A C 1
ATOM 570 O O . ARG A 1 70 ? 4.907 -1.949 -14.618 1.00 85.88 70 ARG A O 1
ATOM 577 N N . ALA A 1 71 ? 6.883 -2.269 -13.638 1.00 82.56 71 ALA A N 1
ATOM 578 C CA . ALA A 1 71 ? 7.640 -1.523 -14.647 1.00 82.56 71 ALA A CA 1
ATOM 579 C C . ALA A 1 71 ? 7.814 -2.278 -15.986 1.00 82.56 71 ALA A C 1
ATOM 581 O 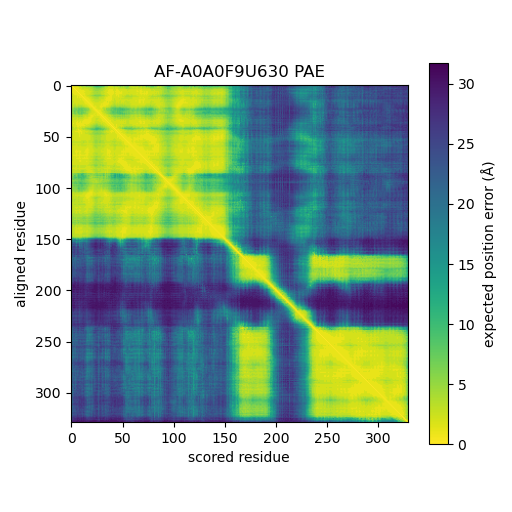O . ALA A 1 71 ? 8.381 -1.726 -16.936 1.00 82.56 71 ALA A O 1
ATOM 582 N N . LEU A 1 72 ? 7.383 -3.543 -16.077 1.00 82.12 72 LEU A N 1
ATOM 583 C CA . LEU A 1 72 ? 7.520 -4.373 -17.273 1.00 82.12 72 LEU A CA 1
ATOM 584 C C . LEU A 1 72 ? 6.234 -4.344 -18.114 1.00 82.12 72 LEU A C 1
ATOM 586 O O . LEU A 1 72 ? 5.160 -4.659 -17.606 1.00 82.12 72 LEU A O 1
ATOM 590 N N . PRO A 1 73 ? 6.314 -4.061 -19.426 1.00 78.19 73 PRO A N 1
ATOM 591 C CA . PRO A 1 73 ? 5.127 -3.736 -20.216 1.00 78.19 73 PRO A CA 1
ATOM 592 C C . PRO A 1 73 ? 4.195 -4.917 -20.533 1.00 78.19 73 PRO A C 1
ATOM 594 O O . PRO A 1 73 ? 3.097 -4.718 -21.041 1.00 78.19 73 PRO A O 1
ATOM 597 N N . HIS A 1 74 ? 4.639 -6.150 -20.292 1.00 77.62 74 HIS A N 1
ATOM 598 C CA . HIS A 1 74 ? 3.870 -7.379 -20.525 1.00 77.62 74 HIS A CA 1
ATOM 599 C C . HIS A 1 74 ? 3.394 -8.030 -19.219 1.00 77.62 74 HIS A C 1
ATOM 601 O O . HIS A 1 74 ? 2.890 -9.155 -19.241 1.00 77.62 74 HIS A O 1
ATOM 607 N N . VAL A 1 75 ? 3.569 -7.346 -18.087 1.00 84.88 75 VAL A N 1
ATOM 608 C CA . VAL A 1 75 ? 3.108 -7.798 -16.778 1.00 84.88 75 VAL A CA 1
ATOM 609 C C . VAL A 1 75 ? 1.864 -7.006 -16.386 1.00 84.88 75 VAL A C 1
ATOM 611 O O . VAL A 1 75 ? 1.805 -5.798 -16.578 1.00 84.88 75 VAL A O 1
ATOM 614 N N . THR A 1 76 ? 0.872 -7.687 -15.817 1.00 79.00 76 THR A N 1
ATOM 615 C CA . THR A 1 76 ? -0.275 -7.063 -15.151 1.00 79.00 76 THR A CA 1
ATOM 616 C C . THR A 1 76 ? -0.319 -7.516 -13.699 1.00 79.00 76 THR A C 1
ATOM 618 O O . THR A 1 76 ? -0.493 -8.703 -13.419 1.00 79.00 76 THR A O 1
ATOM 621 N N . ASN A 1 77 ? -0.165 -6.581 -12.770 1.00 84.12 77 ASN A N 1
ATOM 622 C CA . ASN A 1 77 ? -0.314 -6.804 -11.344 1.00 84.12 77 ASN A CA 1
ATOM 623 C C . ASN A 1 77 ? -1.805 -6.861 -10.958 1.00 84.12 77 ASN A C 1
ATOM 625 O O . ASN A 1 77 ? -2.561 -5.918 -11.198 1.00 84.12 77 ASN A O 1
ATOM 629 N N . LEU A 1 78 ? -2.238 -7.962 -10.353 1.00 82.31 78 LEU A N 1
ATOM 630 C CA . LEU A 1 78 ? -3.629 -8.273 -10.043 1.00 82.31 78 LEU A CA 1
ATOM 631 C C . LEU A 1 78 ? -3.759 -8.674 -8.570 1.00 82.31 78 LEU A C 1
ATOM 633 O O . LEU A 1 78 ? -3.012 -9.520 -8.085 1.00 82.31 78 LEU A O 1
ATOM 637 N N . GLY A 1 79 ? -4.738 -8.124 -7.854 1.00 86.31 79 GLY A N 1
ATOM 638 C CA . GLY A 1 79 ? -5.005 -8.530 -6.470 1.00 86.31 79 GLY A CA 1
ATOM 639 C C . GLY A 1 79 ? -5.277 -7.356 -5.540 1.00 86.31 79 GLY A C 1
ATOM 640 O O . GLY A 1 79 ? -6.127 -6.523 -5.833 1.00 86.31 79 GLY A O 1
ATOM 641 N N . ASP A 1 80 ? -4.572 -7.270 -4.414 1.00 84.44 80 ASP A N 1
ATOM 642 C CA . ASP A 1 80 ? -4.570 -6.082 -3.548 1.00 84.44 80 ASP A CA 1
ATOM 643 C C . ASP A 1 80 ? -3.194 -5.419 -3.545 1.00 84.44 80 ASP A C 1
ATOM 645 O O . ASP A 1 80 ? -2.201 -6.016 -3.973 1.00 84.44 80 ASP A O 1
ATOM 649 N N . ALA A 1 81 ? -3.131 -4.196 -3.019 1.00 83.81 81 ALA A N 1
ATOM 650 C CA . ALA A 1 81 ? -1.847 -3.567 -2.757 1.00 83.81 81 ALA A CA 1
ATOM 651 C C . ALA A 1 81 ? -1.025 -4.423 -1.787 1.00 83.81 81 ALA A C 1
ATOM 653 O O . ALA A 1 81 ? -1.572 -5.152 -0.949 1.00 83.81 81 ALA A O 1
ATOM 654 N N . THR A 1 82 ? 0.294 -4.342 -1.926 1.00 91.06 82 THR A N 1
ATOM 655 C CA . THR A 1 82 ? 1.235 -5.031 -1.041 1.00 91.06 82 THR A CA 1
ATOM 656 C C . THR A 1 82 ? 1.222 -4.402 0.363 1.00 91.06 82 THR A C 1
ATOM 658 O O . THR A 1 82 ? 0.372 -3.564 0.683 1.00 91.06 82 THR A O 1
ATOM 661 N N . SER A 1 83 ? 2.096 -4.843 1.265 1.00 88.38 83 SER A N 1
ATOM 662 C CA . SER A 1 83 ? 2.087 -4.361 2.653 1.00 88.38 83 SER A CA 1
ATOM 663 C C . SER A 1 83 ? 2.603 -2.933 2.836 1.00 88.38 83 SER A C 1
ATOM 665 O O . SER A 1 83 ? 2.151 -2.249 3.748 1.00 88.38 83 SER A O 1
ATOM 667 N N . GLY A 1 84 ? 3.535 -2.492 1.987 1.00 87.69 84 GLY A N 1
ATOM 668 C CA . GLY A 1 84 ? 4.223 -1.213 2.135 1.00 87.69 84 GLY A CA 1
ATOM 669 C C . GLY A 1 84 ? 5.403 -1.248 3.099 1.00 87.69 84 GLY A C 1
ATOM 670 O O . GLY A 1 84 ? 5.724 -0.223 3.681 1.00 87.69 84 GLY A O 1
ATOM 671 N N . ALA A 1 85 ? 6.057 -2.392 3.296 1.00 89.94 85 ALA A N 1
ATOM 672 C CA . ALA A 1 85 ? 7.188 -2.506 4.218 1.00 89.94 85 ALA A CA 1
ATOM 673 C C . ALA A 1 85 ? 8.527 -2.503 3.461 1.00 89.94 85 ALA A C 1
ATOM 675 O O . ALA A 1 85 ? 9.189 -3.538 3.376 1.00 89.94 85 ALA A O 1
ATOM 676 N N . TYR A 1 86 ? 8.925 -1.370 2.875 1.00 88.50 86 TYR A N 1
ATOM 677 C CA . TYR A 1 86 ? 10.123 -1.293 2.030 1.00 88.50 86 TYR A CA 1
ATOM 678 C C . TYR A 1 86 ? 11.401 -1.090 2.831 1.00 88.50 86 TYR A C 1
ATOM 680 O O . TYR A 1 86 ? 12.440 -1.641 2.466 1.00 88.50 86 TYR A O 1
ATOM 688 N N . SER A 1 87 ? 11.350 -0.264 3.879 1.00 86.31 87 SER A N 1
ATOM 689 C CA . SER A 1 87 ? 12.543 0.197 4.579 1.00 86.31 87 SER A CA 1
ATOM 690 C C . SER A 1 87 ? 13.338 -0.969 5.165 1.00 86.31 87 SER A C 1
ATOM 692 O O . SER A 1 87 ? 12.830 -1.780 5.943 1.00 86.31 87 SER A O 1
ATOM 694 N N . ASP A 1 88 ? 14.628 -1.032 4.826 1.00 79.06 88 ASP A N 1
ATOM 695 C CA . ASP A 1 88 ? 15.529 -1.969 5.482 1.00 79.06 88 ASP A CA 1
ATOM 696 C C . ASP A 1 88 ? 15.677 -1.563 6.949 1.00 79.06 88 ASP A C 1
ATOM 698 O O . ASP A 1 88 ? 15.820 -0.384 7.285 1.00 79.06 88 ASP A O 1
ATOM 702 N N . SER A 1 89 ? 15.691 -2.559 7.830 1.00 78.62 89 SER A N 1
ATOM 703 C CA . SER A 1 89 ? 15.910 -2.325 9.249 1.00 78.62 89 SER A CA 1
ATOM 704 C C . SER A 1 89 ? 17.403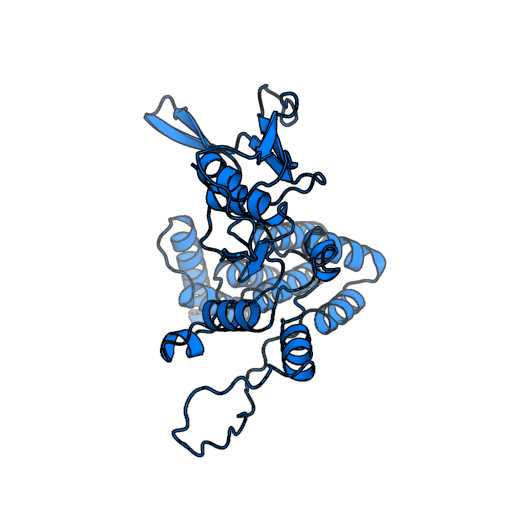 -2.315 9.573 1.00 78.62 89 SER A C 1
ATOM 706 O O . SER A 1 89 ? 18.081 -3.329 9.378 1.00 78.62 89 SER A O 1
ATOM 708 N N . MET A 1 90 ? 17.897 -1.225 10.152 1.00 77.44 90 MET A N 1
ATOM 709 C CA . MET A 1 90 ? 19.194 -1.183 10.824 1.00 77.44 90 MET A CA 1
ATOM 710 C C . MET A 1 90 ? 19.011 -1.558 12.293 1.00 77.44 90 MET A C 1
ATOM 712 O O . MET A 1 90 ? 18.107 -1.047 12.956 1.00 77.44 90 MET A O 1
ATOM 716 N N . GLY A 1 91 ? 19.827 -2.493 12.781 1.00 81.31 91 GLY A N 1
ATOM 717 C CA . GLY A 1 91 ? 19.757 -2.993 14.150 1.00 81.31 91 GLY A CA 1
ATOM 718 C C . GLY A 1 91 ? 20.938 -2.530 14.989 1.00 81.31 91 GLY A C 1
ATOM 719 O O . GLY A 1 91 ? 22.069 -2.618 14.528 1.00 81.31 91 GLY A O 1
ATOM 720 N N . GLU A 1 92 ? 20.670 -2.113 16.223 1.00 84.06 92 GLU A N 1
ATOM 721 C CA . GLU A 1 92 ? 21.681 -1.727 17.210 1.00 84.06 92 GLU A CA 1
ATOM 722 C C . GLU A 1 92 ? 21.422 -2.435 18.544 1.00 84.06 92 GLU A C 1
ATOM 724 O O . GLU A 1 92 ? 20.273 -2.715 18.905 1.00 84.06 92 GLU A O 1
ATOM 729 N N . THR A 1 93 ? 22.494 -2.729 19.284 1.00 93.62 93 THR A N 1
ATOM 730 C CA . THR A 1 93 ? 22.401 -3.291 20.641 1.00 93.62 93 THR A CA 1
ATOM 731 C C . THR A 1 93 ? 22.675 -2.199 21.661 1.00 93.62 93 THR A C 1
ATOM 733 O O . THR A 1 93 ? 23.727 -1.565 21.647 1.00 93.62 93 THR A O 1
ATOM 736 N N . LEU A 1 94 ? 21.716 -1.977 22.552 1.00 92.44 94 LEU A N 1
ATOM 737 C CA . LEU A 1 94 ? 21.807 -0.992 23.618 1.00 92.44 94 LEU A CA 1
ATOM 738 C C . LEU A 1 94 ? 22.719 -1.498 24.751 1.00 92.44 94 LEU A C 1
ATOM 740 O O . LEU A 1 94 ? 22.827 -2.710 24.955 1.00 92.44 94 LEU A O 1
ATOM 744 N N . PRO A 1 95 ? 23.322 -0.603 25.559 1.00 96.00 95 PRO A N 1
ATOM 745 C CA . PRO A 1 95 ? 24.216 -0.992 26.657 1.00 96.00 95 PRO A CA 1
ATOM 746 C C . PRO A 1 95 ? 23.596 -1.931 27.704 1.00 96.00 95 PRO A C 1
ATOM 748 O O . PRO A 1 95 ? 24.313 -2.630 28.411 1.00 96.00 95 PRO A O 1
ATOM 751 N N . ASN A 1 96 ? 22.264 -1.962 27.807 1.00 94.06 96 ASN A N 1
ATOM 752 C CA . ASN A 1 96 ? 21.518 -2.855 28.696 1.00 94.06 96 ASN A CA 1
ATOM 753 C C . ASN A 1 96 ? 21.201 -4.233 28.071 1.00 94.06 96 ASN A C 1
ATOM 755 O O . ASN A 1 96 ? 20.462 -5.014 28.667 1.00 94.06 96 ASN A O 1
ATOM 759 N N . GLY A 1 97 ? 21.715 -4.521 26.872 1.00 94.06 97 GLY A N 1
ATOM 760 C CA . GLY A 1 97 ? 21.516 -5.781 26.154 1.00 94.06 97 GLY A CA 1
ATOM 761 C C . GLY A 1 97 ? 20.238 -5.860 25.315 1.00 94.06 97 GLY A C 1
ATOM 762 O O . GLY A 1 97 ? 19.995 -6.889 24.688 1.00 94.06 97 GLY A O 1
ATOM 763 N N . TRP A 1 98 ? 19.409 -4.812 25.271 1.00 95.50 98 TRP A N 1
ATOM 764 C CA . TRP A 1 98 ? 18.246 -4.776 24.379 1.00 95.50 98 TRP A CA 1
ATOM 765 C C . TRP A 1 98 ? 18.667 -4.536 22.930 1.00 95.50 98 TRP A C 1
ATOM 767 O O . TR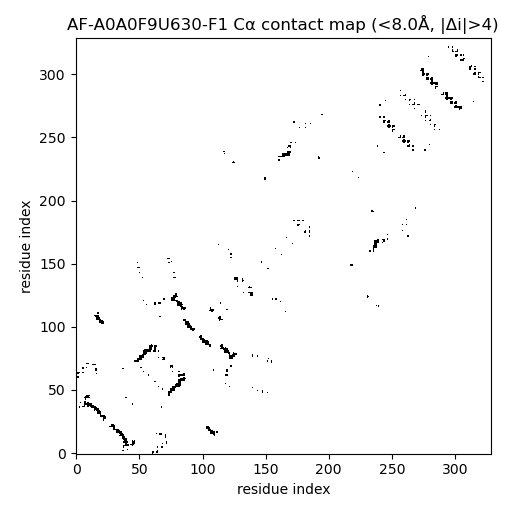P A 1 98 ? 19.613 -3.799 22.668 1.00 95.50 98 TRP A O 1
ATOM 777 N N . SER A 1 99 ? 17.929 -5.101 21.977 1.00 91.12 99 SER A N 1
ATOM 778 C CA . SER A 1 99 ? 18.116 -4.817 20.552 1.00 91.12 99 SER A CA 1
ATOM 779 C C . SER A 1 99 ? 16.999 -3.918 20.040 1.00 91.12 99 SER A C 1
ATOM 781 O O . SER A 1 99 ? 15.820 -4.224 20.222 1.00 91.12 99 SER A O 1
ATOM 783 N N . VAL A 1 100 ? 17.368 -2.838 19.356 1.00 89.81 100 VAL A N 1
ATOM 784 C CA . VAL A 1 100 ? 16.437 -1.960 18.641 1.00 89.81 100 VAL A CA 1
ATOM 785 C C . VAL A 1 100 ? 16.657 -2.111 17.141 1.00 89.81 100 VAL A C 1
ATOM 787 O O . VAL A 1 100 ? 17.788 -2.278 16.691 1.00 89.81 100 VAL A O 1
ATOM 790 N N . ARG A 1 101 ? 15.574 -2.082 16.361 1.00 82.19 101 ARG A N 1
ATOM 791 C CA . ARG A 1 101 ? 15.619 -2.054 14.897 1.00 82.19 101 ARG A CA 1
ATOM 792 C C . ARG A 1 101 ? 14.770 -0.904 14.388 1.00 82.19 101 ARG A C 1
ATOM 794 O O . ARG A 1 101 ? 13.634 -0.755 14.827 1.00 82.19 101 ARG A O 1
ATOM 801 N N . MET A 1 102 ? 15.320 -0.112 13.478 1.00 83.56 102 MET A N 1
ATOM 802 C CA . MET A 1 102 ? 14.649 1.052 12.899 1.00 83.56 102 MET A CA 1
ATOM 803 C C . MET A 1 102 ? 14.868 1.077 11.390 1.00 83.56 102 MET A C 1
ATOM 805 O O . MET A 1 102 ? 15.937 0.690 10.916 1.00 83.56 102 MET A O 1
ATOM 809 N N . GLY A 1 103 ? 13.860 1.531 10.645 1.00 83.94 103 GLY A N 1
ATOM 810 C CA . GLY A 1 103 ? 14.004 1.796 9.216 1.00 83.94 103 GLY A CA 1
ATOM 811 C C . GLY A 1 103 ? 15.049 2.886 8.989 1.00 83.94 103 GLY A C 1
ATOM 812 O O . GLY A 1 103 ? 15.012 3.925 9.648 1.00 83.94 103 GLY A O 1
ATOM 813 N N . ASN A 1 104 ? 16.006 2.644 8.095 1.00 85.44 104 ASN A N 1
ATOM 814 C CA . ASN A 1 104 ? 17.051 3.621 7.769 1.00 85.44 104 ASN A CA 1
ATOM 815 C C . ASN A 1 104 ? 17.137 3.941 6.273 1.00 85.44 104 ASN A C 1
ATOM 817 O O . ASN A 1 104 ? 18.096 4.585 5.838 1.00 85.44 104 ASN A O 1
ATOM 821 N N . LYS A 1 105 ? 16.158 3.492 5.483 1.00 86.94 105 LYS A N 1
ATOM 822 C CA . LYS A 1 105 ? 16.109 3.735 4.042 1.00 86.94 105 LYS A CA 1
ATOM 823 C C . LYS A 1 105 ? 14.776 4.304 3.602 1.00 86.94 105 LYS A C 1
ATOM 825 O O . LYS A 1 105 ? 13.733 3.916 4.121 1.00 86.94 105 LYS A O 1
ATOM 830 N N . LEU A 1 106 ? 14.844 5.162 2.595 1.00 87.88 106 LEU A N 1
ATOM 831 C CA . LEU A 1 106 ? 13.693 5.577 1.805 1.00 87.88 106 LEU A CA 1
ATOM 832 C C . LEU A 1 106 ? 13.746 4.859 0.464 1.00 87.88 106 LEU A C 1
ATOM 834 O O . LEU A 1 106 ? 14.823 4.758 -0.128 1.00 87.88 106 LEU A O 1
ATOM 838 N N . TYR A 1 107 ? 12.599 4.387 -0.006 1.00 87.94 107 TYR A N 1
ATOM 839 C CA . TYR A 1 107 ? 12.436 3.765 -1.313 1.00 87.94 107 TYR A CA 1
ATOM 840 C C . TYR A 1 107 ? 11.364 4.513 -2.096 1.00 87.94 107 TYR A C 1
ATOM 842 O O . TYR A 1 107 ? 10.312 4.847 -1.553 1.00 87.94 107 TYR A O 1
ATOM 850 N N . PHE A 1 108 ? 11.649 4.745 -3.370 1.00 83.69 108 PHE A N 1
ATOM 851 C CA . PHE A 1 108 ? 10.776 5.427 -4.310 1.00 83.69 108 PHE A CA 1
ATOM 852 C C . PHE A 1 108 ? 10.702 4.621 -5.603 1.00 83.69 108 PHE A C 1
ATOM 854 O O . PHE A 1 108 ? 11.690 3.989 -5.981 1.00 83.69 108 PHE A O 1
ATOM 861 N N . ASP A 1 109 ? 9.563 4.636 -6.286 1.00 81.50 109 ASP A N 1
ATOM 862 C CA . ASP A 1 109 ? 9.456 4.091 -7.639 1.00 81.50 109 ASP A CA 1
ATOM 863 C C . ASP A 1 109 ? 10.218 4.953 -8.669 1.00 81.50 109 ASP A C 1
ATOM 865 O O . ASP A 1 109 ? 10.898 5.924 -8.332 1.00 81.50 109 ASP A O 1
ATOM 869 N N . ASN A 1 110 ? 10.156 4.579 -9.946 1.00 77.19 110 ASN A N 1
ATOM 870 C CA . ASN A 1 110 ? 10.848 5.294 -11.022 1.00 77.19 110 ASN A CA 1
ATOM 871 C C . ASN A 1 110 ? 10.271 6.686 -11.349 1.00 77.19 110 ASN A C 1
ATOM 873 O O . ASN A 1 110 ? 10.927 7.440 -12.067 1.00 77.19 110 ASN A O 1
ATOM 877 N N . GLU A 1 111 ? 9.107 7.035 -10.803 1.00 76.12 111 GLU A N 1
ATOM 878 C CA . GLU A 1 111 ? 8.478 8.357 -10.895 1.00 76.12 111 GLU A CA 1
ATOM 879 C C . GLU A 1 111 ? 8.700 9.191 -9.623 1.00 76.12 111 GLU A C 1
ATOM 881 O O . GLU A 1 111 ? 8.315 10.357 -9.554 1.00 76.12 111 GLU A O 1
ATOM 886 N N . GLY A 1 112 ? 9.364 8.612 -8.621 1.00 75.38 112 GLY A N 1
ATOM 887 C CA . GLY A 1 112 ? 9.699 9.262 -7.363 1.00 75.38 112 GLY A CA 1
ATOM 888 C C . GLY A 1 112 ? 8.642 9.143 -6.272 1.00 75.38 112 GLY A C 1
ATOM 889 O O . GLY A 1 112 ? 8.681 9.905 -5.306 1.00 75.38 112 GLY A O 1
ATOM 890 N N . ARG A 1 113 ? 7.720 8.181 -6.380 1.00 75.81 113 ARG A N 1
ATOM 891 C CA . ARG A 1 113 ? 6.660 7.951 -5.389 1.00 75.81 113 ARG A CA 1
ATOM 892 C C . ARG A 1 113 ? 7.092 6.945 -4.329 1.00 75.81 113 ARG A C 1
ATOM 894 O O . ARG A 1 113 ? 7.601 5.871 -4.646 1.00 75.81 113 ARG A O 1
ATOM 901 N N . GLY A 1 114 ? 6.884 7.303 -3.063 1.00 80.88 114 GLY A N 1
ATOM 902 C CA . GLY A 1 114 ? 7.142 6.438 -1.914 1.00 80.88 114 GLY A CA 1
ATOM 903 C C . GLY A 1 114 ? 5.924 5.582 -1.585 1.00 80.88 114 GLY A C 1
ATOM 904 O O . GLY A 1 114 ? 4.817 6.098 -1.484 1.00 80.88 114 GLY A O 1
ATOM 905 N N . TRP A 1 115 ? 6.139 4.282 -1.391 1.00 82.31 115 TRP A N 1
ATOM 906 C CA . TRP A 1 115 ? 5.072 3.309 -1.121 1.00 82.31 115 TRP A CA 1
ATOM 907 C C . TRP A 1 115 ? 5.174 2.680 0.282 1.00 82.31 115 TRP A C 1
ATOM 909 O O . TRP A 1 115 ? 4.468 1.717 0.589 1.00 82.31 115 TRP A O 1
ATOM 919 N N . GLU A 1 116 ? 6.046 3.213 1.143 1.00 83.25 116 GLU A N 1
ATOM 920 C CA . GLU A 1 116 ? 6.153 2.821 2.555 1.00 83.25 116 GLU A CA 1
ATOM 921 C C . GLU A 1 116 ? 4.826 3.089 3.289 1.00 83.25 116 GLU A C 1
ATOM 923 O O . GLU A 1 116 ? 4.208 4.128 3.087 1.00 83.25 116 GLU A O 1
ATOM 928 N N . GLY A 1 117 ? 4.354 2.141 4.101 1.00 79.38 117 GLY A N 1
ATOM 929 C CA . GLY A 1 117 ? 3.060 2.193 4.796 1.00 79.38 117 GLY A CA 1
ATOM 930 C C . GLY A 1 117 ? 1.827 1.986 3.902 1.00 79.38 117 GLY A C 1
ATOM 931 O O . GLY A 1 117 ? 0.752 1.677 4.412 1.00 79.38 117 GLY A O 1
ATOM 932 N N . ILE A 1 118 ? 1.973 2.102 2.577 1.00 80.50 118 ILE A N 1
ATOM 933 C CA . ILE A 1 118 ? 0.863 2.062 1.609 1.00 80.50 118 ILE A CA 1
ATOM 934 C C . ILE A 1 118 ? 0.836 0.743 0.828 1.00 80.50 118 ILE A C 1
ATOM 936 O O . ILE A 1 118 ? -0.231 0.143 0.673 1.00 80.50 118 ILE A O 1
ATOM 940 N N . GLY A 1 119 ? 1.998 0.292 0.346 1.00 84.62 119 GLY A N 1
ATOM 941 C CA . GLY A 1 119 ? 2.165 -0.857 -0.548 1.00 84.62 119 GLY A CA 1
ATOM 942 C C . GLY A 1 119 ? 2.109 -0.499 -2.033 1.00 84.62 119 GLY A C 1
ATOM 943 O O . GLY A 1 119 ? 1.405 0.424 -2.433 1.00 84.62 119 GLY A O 1
ATOM 944 N N . THR A 1 120 ? 2.824 -1.267 -2.861 1.00 83.88 120 THR A N 1
ATOM 945 C CA . THR A 1 120 ? 2.711 -1.219 -4.325 1.00 83.88 120 THR A CA 1
ATOM 946 C C . THR A 1 120 ? 1.261 -1.477 -4.724 1.00 83.88 120 THR A C 1
ATOM 948 O O . THR A 1 120 ? 0.724 -2.534 -4.368 1.00 83.88 120 THR A O 1
ATOM 951 N N . PRO A 1 121 ? 0.621 -0.575 -5.481 1.00 79.38 121 PRO A N 1
ATOM 952 C CA . PRO A 1 121 ? -0.728 -0.799 -5.973 1.00 79.38 121 PRO A CA 1
ATOM 953 C C . PRO A 1 121 ? -0.752 -1.880 -7.071 1.00 79.38 121 PRO A C 1
ATOM 955 O O . PRO A 1 121 ? 0.201 -2.006 -7.848 1.00 79.38 121 PRO A O 1
ATOM 958 N N . PRO A 1 122 ? -1.842 -2.661 -7.177 1.00 78.19 122 PRO A N 1
ATOM 959 C CA . PRO A 1 122 ? -2.075 -3.498 -8.343 1.00 78.19 122 PRO A CA 1
ATOM 960 C C . PRO A 1 122 ? -2.521 -2.640 -9.535 1.00 78.19 122 PRO A C 1
ATOM 962 O O . PRO A 1 122 ? -3.073 -1.553 -9.358 1.00 78.19 122 PRO A O 1
ATOM 965 N N . ASP A 1 123 ? -2.345 -3.155 -10.750 1.00 70.62 123 ASP A N 1
ATOM 966 C CA . ASP A 1 123 ? -2.946 -2.569 -11.954 1.00 70.62 123 ASP A CA 1
ATOM 967 C C . ASP A 1 123 ? -4.464 -2.787 -11.940 1.00 70.62 123 ASP A C 1
ATOM 969 O O . ASP A 1 123 ? -5.239 -1.897 -12.283 1.00 70.62 123 ASP A O 1
ATOM 973 N N . LEU A 1 124 ? -4.899 -3.969 -11.486 1.00 68.62 124 LEU A N 1
ATOM 974 C CA . LEU A 1 124 ? -6.305 -4.298 -11.293 1.00 68.62 124 LEU A CA 1
ATOM 975 C C . LEU A 1 124 ? -6.546 -4.848 -9.887 1.00 68.62 124 LEU A C 1
ATOM 977 O O . LEU A 1 124 ? -6.001 -5.880 -9.489 1.00 68.62 124 LEU A O 1
ATOM 981 N N . ARG A 1 125 ? -7.403 -4.164 -9.124 1.00 75.50 125 ARG A N 1
ATOM 982 C CA . ARG A 1 125 ? -7.730 -4.591 -7.766 1.00 75.50 125 ARG A CA 1
ATOM 983 C C . ARG A 1 125 ? -8.864 -5.618 -7.753 1.00 75.50 125 ARG A C 1
ATOM 985 O O . ARG A 1 125 ? -9.989 -5.307 -8.132 1.00 75.50 125 ARG A O 1
ATOM 992 N N . VAL A 1 126 ? -8.587 -6.806 -7.227 1.00 73.62 126 VAL A N 1
ATOM 993 C CA . VAL A 1 126 ? -9.553 -7.879 -6.960 1.00 73.62 126 VAL A CA 1
ATOM 994 C C . VAL A 1 126 ? -9.160 -8.577 -5.662 1.00 73.62 126 VAL A C 1
ATOM 996 O O . VAL A 1 126 ? -7.994 -8.877 -5.431 1.00 73.62 126 VAL A O 1
ATOM 999 N N . VAL A 1 127 ? -10.120 -8.820 -4.774 1.00 79.75 127 VAL A N 1
ATOM 1000 C CA . VAL A 1 127 ? -9.857 -9.496 -3.498 1.00 79.75 127 VAL A CA 1
ATOM 1001 C C . VAL A 1 127 ? -10.917 -10.543 -3.221 1.00 79.75 127 VAL A C 1
ATOM 1003 O O . VAL A 1 127 ? -12.096 -10.336 -3.508 1.00 79.75 127 VAL A O 1
ATOM 1006 N N . ASN A 1 128 ? -10.493 -11.647 -2.613 1.00 77.81 128 ASN A N 1
ATOM 1007 C CA . ASN A 1 128 ? -11.408 -12.670 -2.129 1.00 77.81 128 ASN A CA 1
ATOM 1008 C C . ASN A 1 128 ? -12.216 -12.131 -0.942 1.00 77.81 128 ASN A C 1
ATOM 1010 O O . ASN A 1 128 ? -11.666 -11.511 -0.025 1.00 77.81 128 ASN A O 1
ATOM 1014 N N . THR A 1 129 ? -13.529 -12.364 -0.941 1.00 80.06 129 THR A N 1
ATOM 1015 C CA . THR A 1 129 ? -14.353 -12.150 0.253 1.00 80.06 129 THR A CA 1
ATOM 1016 C C . THR A 1 129 ? -14.267 -13.357 1.187 1.00 80.06 129 THR A C 1
ATOM 1018 O O . THR A 1 129 ? -13.755 -14.418 0.825 1.00 80.06 129 THR A O 1
ATOM 1021 N N . LYS A 1 130 ? -14.786 -13.221 2.414 1.00 76.75 130 LYS A N 1
ATOM 1022 C CA . LYS A 1 130 ? -14.858 -14.351 3.355 1.00 76.75 130 LYS A CA 1
ATOM 1023 C C . LYS A 1 130 ? -15.702 -15.493 2.784 1.00 76.75 130 LYS A C 1
ATOM 1025 O O . LYS A 1 130 ? -15.378 -16.656 2.986 1.00 76.75 130 LYS A O 1
ATOM 1030 N N . GLU A 1 131 ? -16.757 -15.152 2.054 1.00 81.44 131 GLU A N 1
ATOM 1031 C CA . GLU A 1 131 ? -17.681 -16.085 1.414 1.00 81.44 131 GLU A CA 1
ATOM 1032 C C . GLU A 1 131 ? -17.042 -16.792 0.216 1.00 81.44 131 GLU A C 1
ATOM 1034 O O . GLU A 1 131 ? -17.346 -17.954 -0.036 1.00 81.44 131 GLU A O 1
ATOM 1039 N N . ASP A 1 132 ? -16.154 -16.121 -0.522 1.00 79.31 132 ASP A N 1
ATOM 1040 C CA . ASP A 1 132 ? -15.378 -16.762 -1.589 1.00 79.31 132 ASP A CA 1
ATOM 1041 C C . ASP A 1 132 ? -14.451 -17.827 -1.001 1.00 79.31 132 ASP A C 1
ATOM 1043 O O . ASP A 1 132 ? -14.514 -18.990 -1.397 1.00 79.31 132 ASP A O 1
ATOM 1047 N N . ILE A 1 133 ? -13.701 -17.463 0.046 1.00 82.94 133 ILE A N 1
ATOM 1048 C CA . ILE A 1 133 ? -12.810 -18.386 0.762 1.00 82.94 133 ILE A CA 1
ATOM 1049 C C . ILE A 1 133 ? -13.602 -19.561 1.351 1.00 82.94 133 ILE A C 1
ATOM 1051 O O . ILE A 1 133 ? -13.191 -20.710 1.207 1.00 82.94 133 ILE A O 1
ATOM 1055 N N . ALA A 1 134 ? -14.758 -19.301 1.97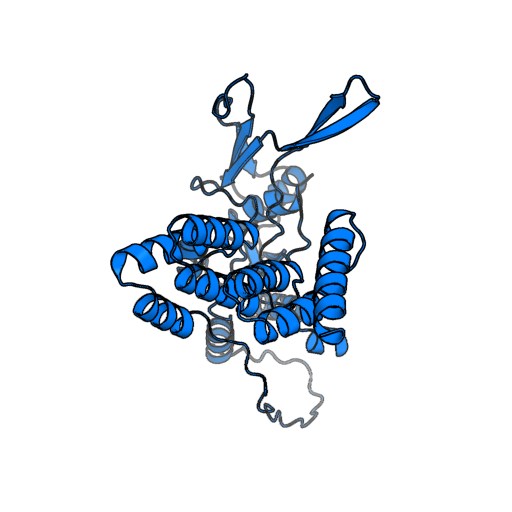3 1.00 87.81 134 ALA A N 1
ATOM 1056 C CA . ALA A 1 134 ? -15.611 -20.343 2.549 1.00 87.81 134 ALA A CA 1
ATOM 1057 C C . ALA A 1 134 ? -16.138 -21.340 1.502 1.00 87.81 134 ALA A C 1
ATOM 1059 O O . ALA A 1 134 ? -16.413 -22.490 1.835 1.00 87.81 134 ALA A O 1
ATOM 1060 N N . ARG A 1 135 ? -16.267 -20.909 0.242 1.00 92.81 135 ARG A N 1
ATOM 1061 C CA . ARG A 1 135 ? -16.679 -21.750 -0.890 1.00 92.81 135 ARG A CA 1
ATOM 1062 C C . ARG A 1 135 ? -15.501 -22.372 -1.646 1.00 92.81 135 ARG A C 1
ATOM 1064 O O . ARG A 1 135 ? -15.735 -23.076 -2.621 1.00 92.81 135 ARG A O 1
ATOM 1071 N N . GLY A 1 136 ? -14.261 -22.123 -1.221 1.00 92.25 136 GLY A N 1
ATOM 1072 C CA . GLY A 1 136 ? -13.064 -22.587 -1.925 1.00 92.25 136 GLY A CA 1
ATOM 1073 C C . GLY A 1 136 ? -12.835 -21.900 -3.276 1.00 92.25 136 GLY A C 1
ATOM 1074 O O . GLY A 1 136 ? -12.188 -22.479 -4.141 1.00 92.25 136 GLY A O 1
ATOM 1075 N N . VAL A 1 137 ? -13.377 -20.693 -3.464 1.00 88.69 137 VAL A N 1
ATOM 1076 C CA . VAL A 1 137 ? -13.249 -19.895 -4.691 1.00 88.69 137 VAL A CA 1
ATOM 1077 C C . VAL A 1 137 ? -12.132 -18.866 -4.517 1.00 88.69 137 VAL A C 1
ATOM 1079 O O . VAL A 1 137 ? -12.147 -18.090 -3.559 1.00 88.69 137 VAL A O 1
ATOM 1082 N N . ASP A 1 138 ? -11.193 -18.827 -5.464 1.00 93.62 138 ASP A N 1
ATOM 1083 C CA . ASP A 1 138 ? -10.162 -17.788 -5.556 1.00 93.62 138 ASP A CA 1
ATOM 1084 C C . ASP A 1 138 ? -10.426 -16.897 -6.775 1.00 93.62 138 ASP A C 1
ATOM 1086 O O . ASP A 1 138 ? -9.980 -17.174 -7.888 1.00 93.62 138 ASP A O 1
ATOM 1090 N N . LYS A 1 139 ? -11.144 -15.795 -6.553 1.00 84.19 139 LYS A N 1
ATOM 1091 C CA . LYS A 1 139 ? -11.499 -14.828 -7.598 1.00 84.19 139 LYS A CA 1
ATOM 1092 C C . LYS A 1 139 ? -10.283 -14.182 -8.243 1.00 84.19 139 LYS A C 1
ATOM 1094 O O . LYS A 1 139 ? -10.346 -13.803 -9.409 1.00 84.19 139 LYS A O 1
ATOM 1099 N N . VAL A 1 140 ? -9.202 -14.004 -7.483 1.00 84.56 140 VAL A N 1
ATOM 1100 C CA . VAL A 1 140 ? -7.976 -13.388 -7.998 1.00 84.56 140 VAL A CA 1
ATOM 1101 C C . VAL A 1 140 ? -7.354 -14.317 -9.038 1.00 84.56 140 VAL A C 1
ATOM 1103 O O . VAL A 1 140 ? -7.016 -13.878 -10.137 1.00 84.56 140 VAL A O 1
ATOM 1106 N N . LEU A 1 141 ? -7.267 -15.609 -8.716 1.00 91.62 141 LEU A N 1
ATOM 1107 C CA . LEU A 1 141 ? -6.749 -16.627 -9.623 1.00 91.62 141 LEU A CA 1
ATOM 1108 C C . LEU A 1 141 ? -7.672 -16.870 -10.827 1.00 91.62 141 LEU A C 1
ATOM 1110 O O . LEU A 1 141 ? -7.189 -16.948 -11.955 1.00 91.62 141 LEU A O 1
ATOM 1114 N N . GLU A 1 142 ? -8.984 -16.965 -10.611 1.00 86.38 142 GLU A N 1
ATOM 1115 C CA . GLU A 1 142 ? -9.960 -17.152 -11.693 1.00 86.38 142 GLU A CA 1
ATOM 1116 C C . GLU A 1 142 ? -9.895 -16.007 -12.707 1.00 86.38 142 GLU A C 1
ATOM 1118 O O . GLU A 1 142 ? -9.799 -16.250 -13.913 1.00 86.38 142 GLU A O 1
ATOM 1123 N N . LEU A 1 143 ? -9.843 -14.763 -12.222 1.00 79.56 143 LEU A N 1
ATOM 1124 C CA . LEU A 1 143 ? -9.711 -13.593 -13.082 1.00 79.56 143 LEU A CA 1
ATOM 1125 C C . LEU A 1 143 ? -8.361 -13.573 -13.812 1.00 79.56 143 LEU A C 1
ATOM 1127 O O . LEU A 1 143 ? -8.314 -13.232 -14.989 1.00 79.56 143 LEU A O 1
ATOM 1131 N N . ALA A 1 144 ? -7.263 -13.985 -13.169 1.00 85.19 144 ALA A N 1
ATOM 1132 C CA . ALA A 1 144 ? -5.964 -14.100 -13.837 1.00 85.19 144 ALA A CA 1
ATOM 1133 C C . ALA A 1 144 ? -6.015 -15.054 -15.043 1.00 85.19 144 ALA A C 1
ATOM 1135 O O . ALA A 1 144 ? -5.492 -14.741 -16.115 1.00 85.19 144 ALA A O 1
ATOM 1136 N N . ILE A 1 145 ? -6.669 -16.207 -14.876 1.00 85.00 145 ILE A N 1
ATOM 1137 C CA . ILE A 1 145 ? -6.848 -17.206 -15.936 1.00 85.00 145 ILE A CA 1
ATOM 1138 C C . ILE A 1 145 ? -7.741 -16.651 -17.050 1.00 85.00 145 ILE A C 1
ATOM 1140 O O . ILE A 1 145 ? -7.417 -16.800 -18.229 1.00 85.00 145 ILE A O 1
ATOM 1144 N N . GLU A 1 146 ? -8.843 -15.987 -16.694 1.00 78.69 146 GLU A N 1
ATOM 1145 C CA . GLU A 1 146 ? -9.744 -15.353 -17.660 1.00 78.69 146 GLU A CA 1
ATOM 1146 C C . GLU A 1 146 ? -9.008 -14.315 -18.515 1.00 78.69 146 GLU A C 1
ATOM 1148 O O . GLU A 1 146 ? -9.133 -14.324 -19.741 1.00 78.69 146 GLU A O 1
ATOM 1153 N N . ILE A 1 147 ? -8.185 -13.472 -17.888 1.00 75.38 147 ILE A N 1
ATOM 1154 C CA . ILE A 1 147 ? -7.379 -12.461 -18.575 1.00 75.38 147 ILE A CA 1
ATOM 1155 C C . ILE A 1 147 ? -6.415 -13.115 -19.568 1.00 75.38 147 ILE A C 1
ATOM 1157 O O . ILE A 1 147 ? -6.365 -12.717 -20.730 1.00 75.38 147 ILE A O 1
ATOM 1161 N N . LEU A 1 148 ? -5.676 -14.143 -19.143 1.00 79.25 148 LEU A N 1
ATOM 1162 C CA . LEU A 1 148 ? -4.723 -14.834 -20.015 1.00 79.25 148 LEU A CA 1
ATOM 1163 C C . LEU A 1 148 ? -5.408 -15.516 -21.209 1.00 79.25 148 LEU A C 1
ATOM 1165 O O . LEU A 1 148 ? -4.856 -15.515 -22.309 1.00 79.25 148 LEU A O 1
ATOM 1169 N N . ASN A 1 149 ? -6.616 -16.050 -21.014 1.00 77.00 149 ASN A N 1
ATOM 1170 C CA . ASN A 1 149 ? -7.399 -16.687 -22.075 1.00 77.00 149 ASN A CA 1
ATOM 1171 C C . ASN A 1 149 ? -8.059 -15.681 -23.032 1.00 77.00 149 ASN A C 1
ATOM 1173 O O . ASN A 1 149 ? -8.296 -16.010 -24.194 1.00 77.00 149 ASN A O 1
ATOM 1177 N N . SER A 1 150 ? -8.352 -14.465 -22.563 1.00 67.94 150 SER A N 1
ATOM 1178 C CA . SER A 1 150 ? -9.033 -13.419 -23.343 1.00 67.94 150 SER A CA 1
ATOM 1179 C C . SER A 1 150 ? -8.085 -12.597 -24.228 1.00 67.94 150 SER A C 1
ATOM 1181 O O . SER A 1 150 ? -8.541 -11.783 -25.030 1.00 67.94 150 SER A O 1
ATOM 1183 N N . GLY A 1 151 ? -6.774 -12.822 -24.111 1.00 56.75 151 GLY A N 1
ATOM 1184 C CA . GLY A 1 151 ? -5.735 -12.038 -24.777 1.00 56.75 151 GLY A CA 1
ATOM 1185 C C . GLY A 1 151 ? -5.209 -10.897 -23.896 1.00 56.75 151 GLY A C 1
ATOM 1186 O O . GLY A 1 151 ? -5.869 -10.495 -22.937 1.00 56.75 151 GLY A O 1
ATOM 1187 N N . PRO A 1 152 ? -3.994 -10.387 -24.177 1.00 48.38 152 PRO A N 1
ATOM 1188 C CA . PRO A 1 152 ? -3.330 -9.419 -23.313 1.00 48.38 152 PRO A CA 1
ATOM 1189 C C . PRO A 1 152 ? -4.189 -8.169 -23.110 1.00 48.38 152 PRO A C 1
ATOM 1191 O O . PRO A 1 152 ? -4.635 -7.539 -24.071 1.00 48.38 152 PRO A O 1
ATOM 1194 N N . ILE A 1 153 ? -4.391 -7.793 -21.846 1.00 50.94 153 ILE A N 1
ATOM 1195 C CA . ILE A 1 153 ? -4.927 -6.478 -21.499 1.00 50.94 153 ILE A CA 1
ATOM 1196 C C . ILE A 1 153 ? -3.918 -5.448 -22.008 1.00 50.94 153 ILE A C 1
ATOM 1198 O O . ILE A 1 153 ? -2.733 -5.529 -21.691 1.00 50.94 153 ILE A O 1
ATOM 1202 N N . ALA A 1 154 ? -4.380 -4.503 -22.828 1.00 43.97 154 ALA A N 1
ATOM 1203 C CA . ALA A 1 154 ? -3.569 -3.354 -23.206 1.00 43.97 154 ALA A CA 1
ATOM 1204 C C . ALA A 1 154 ? -3.056 -2.657 -21.938 1.00 43.97 154 ALA A C 1
ATOM 1206 O O . ALA A 1 154 ? -3.842 -2.444 -21.012 1.00 43.97 154 ALA A O 1
ATOM 1207 N N . LEU A 1 155 ? -1.760 -2.326 -21.925 1.00 40.22 155 LEU A N 1
ATOM 1208 C CA . LEU A 1 155 ? -1.104 -1.485 -20.922 1.00 40.22 155 LEU A CA 1
ATOM 1209 C C . LEU A 1 155 ? -2.068 -0.403 -20.430 1.00 40.22 155 LEU A C 1
ATOM 1211 O O . LEU A 1 155 ? -2.560 0.392 -21.232 1.00 40.22 155 LEU A O 1
ATOM 1215 N N . GLN A 1 156 ? -2.369 -0.394 -19.132 1.00 40.97 156 GLN A N 1
ATOM 1216 C CA . GLN A 1 156 ? -2.996 0.787 -18.565 1.00 40.97 156 GLN A CA 1
ATOM 1217 C C . GLN A 1 156 ? -1.908 1.850 -18.452 1.00 40.97 156 GLN A C 1
ATOM 1219 O O . GLN A 1 156 ? -0.940 1.663 -17.717 1.00 40.97 156 GLN A O 1
ATOM 1224 N N . ASP A 1 157 ? -2.085 2.968 -19.159 1.00 38.78 157 ASP A N 1
ATOM 1225 C CA . ASP A 1 157 ? -1.629 4.247 -18.622 1.00 38.78 157 ASP A CA 1
ATOM 1226 C C . ASP A 1 157 ? -2.158 4.308 -17.186 1.00 38.78 157 ASP A C 1
ATOM 1228 O O . ASP A 1 157 ? -3.359 4.083 -16.995 1.00 38.78 157 ASP A O 1
ATOM 1232 N N . GLU A 1 158 ? -1.256 4.486 -16.212 1.00 42.72 158 GLU A N 1
ATOM 1233 C CA . GLU A 1 158 ? -1.521 4.613 -14.771 1.00 42.72 158 GLU A CA 1
ATOM 1234 C C . GLU A 1 158 ? -3.007 4.891 -14.494 1.00 42.72 158 GLU A C 1
ATOM 1236 O O . GLU A 1 158 ? -3.473 5.999 -14.796 1.00 42.72 158 GLU A O 1
ATOM 1241 N N . PRO A 1 159 ? -3.797 3.909 -14.006 1.00 42.44 159 PRO A N 1
ATOM 1242 C CA . PRO A 1 159 ? -5.219 4.134 -13.835 1.00 42.44 159 PRO A CA 1
ATOM 1243 C C . PRO A 1 159 ? -5.398 5.385 -12.984 1.00 42.44 159 PRO A C 1
ATOM 1245 O O . PRO A 1 159 ? -4.798 5.502 -11.922 1.00 42.44 159 PRO A O 1
ATOM 1248 N N . SER A 1 160 ? -6.218 6.334 -13.432 1.00 40.81 160 SER A N 1
ATOM 1249 C CA . SER A 1 160 ? -6.478 7.592 -12.711 1.00 40.81 160 SER A CA 1
ATOM 1250 C C . SER A 1 160 ? -6.950 7.379 -11.261 1.00 40.81 160 SER A C 1
ATOM 1252 O O . SER A 1 160 ? -6.868 8.290 -10.444 1.00 40.81 160 SER A O 1
ATOM 1254 N N . SER A 1 161 ? -7.374 6.160 -10.906 1.00 37.56 161 SER A N 1
ATOM 1255 C CA . SER A 1 161 ? -7.625 5.714 -9.531 1.00 37.56 161 SER A CA 1
ATOM 1256 C C . SER A 1 161 ? -6.370 5.511 -8.661 1.00 37.56 161 SER A C 1
ATOM 1258 O O . SER A 1 161 ? -6.517 5.294 -7.465 1.00 37.56 161 SER A O 1
ATOM 1260 N N . VAL A 1 162 ? -5.161 5.560 -9.229 1.00 40.28 162 VAL A N 1
ATOM 1261 C CA . VAL A 1 162 ? -3.854 5.447 -8.547 1.00 40.28 162 VAL A CA 1
ATOM 1262 C C . VAL A 1 162 ? -3.206 6.817 -8.338 1.00 40.28 162 VAL A C 1
ATOM 1264 O O . VAL A 1 162 ? -2.417 6.961 -7.412 1.00 40.28 162 VAL A O 1
ATOM 1267 N N . LEU A 1 163 ? -3.585 7.847 -9.111 1.00 41.78 163 LEU A N 1
ATOM 1268 C CA . LEU A 1 163 ? -3.136 9.229 -8.874 1.00 41.78 163 LEU A CA 1
ATOM 1269 C C . LEU A 1 163 ? -3.501 9.713 -7.472 1.00 41.78 163 LEU A C 1
ATOM 1271 O O . LEU A 1 163 ? -2.700 10.349 -6.804 1.00 41.78 163 LEU A O 1
ATOM 1275 N N . ASN A 1 164 ? -4.681 9.345 -6.989 1.00 47.09 164 ASN A N 1
ATOM 1276 C CA . ASN A 1 164 ? -5.150 9.830 -5.702 1.00 47.09 164 ASN A CA 1
ATOM 1277 C C . ASN A 1 164 ? -4.723 8.924 -4.532 1.00 47.09 164 ASN A C 1
ATOM 1279 O O . ASN A 1 164 ? -4.699 9.381 -3.393 1.00 47.09 164 ASN A O 1
ATOM 1283 N N . ALA A 1 165 ? -4.308 7.672 -4.794 1.00 45.62 165 ALA A N 1
ATOM 1284 C CA . ALA A 1 165 ? -3.704 6.796 -3.781 1.00 45.62 165 ALA A CA 1
ATOM 1285 C C . ALA A 1 165 ? -2.335 7.330 -3.297 1.00 45.62 165 ALA A C 1
ATOM 1287 O O . ALA A 1 165 ? -1.693 6.719 -2.450 1.00 45.62 165 ALA A O 1
ATOM 1288 N N . GLN A 1 166 ? -1.904 8.467 -3.853 1.00 47.56 166 GLN A N 1
ATOM 1289 C CA . GLN A 1 166 ? -0.704 9.238 -3.538 1.00 47.56 166 GLN A CA 1
ATOM 1290 C C . GLN A 1 166 ? -0.979 10.376 -2.548 1.00 47.56 166 GLN A C 1
ATOM 1292 O O . GLN A 1 166 ? -0.039 10.997 -2.061 1.00 47.56 166 GLN A O 1
ATOM 1297 N N . GLU A 1 167 ? -2.246 10.677 -2.253 1.00 52.59 167 GLU A N 1
ATOM 1298 C CA . GLU A 1 167 ? -2.602 11.735 -1.318 1.00 52.59 167 GLU A CA 1
ATOM 1299 C C . GLU A 1 167 ? -3.200 11.141 -0.039 1.00 52.59 167 GLU A C 1
ATOM 1301 O O . GLU A 1 167 ? -4.117 10.311 -0.086 1.00 52.59 167 GLU A O 1
ATOM 1306 N N . SER A 1 168 ? -2.686 11.588 1.111 1.00 62.91 168 SER A N 1
ATOM 1307 C CA . SER A 1 168 ? -3.200 11.190 2.420 1.00 62.91 168 SER A CA 1
ATOM 1308 C C . SER A 1 168 ? -4.659 11.615 2.554 1.00 62.91 168 SER A C 1
ATOM 1310 O O . SER A 1 168 ? -5.005 12.788 2.360 1.00 62.91 168 SER A O 1
ATOM 1312 N N . LEU A 1 169 ? -5.529 10.674 2.934 1.00 72.00 169 LEU A N 1
ATOM 1313 C CA . LEU A 1 169 ? -6.903 11.005 3.302 1.00 72.00 169 LEU A CA 1
ATOM 1314 C C . LEU A 1 169 ? -6.923 12.017 4.452 1.00 72.00 169 LEU A C 1
ATOM 1316 O O . LEU A 1 169 ? -7.760 12.916 4.449 1.00 72.00 169 LEU A O 1
ATOM 1320 N N . ALA A 1 170 ? -6.001 11.898 5.410 1.00 73.38 170 ALA A N 1
ATOM 1321 C CA . ALA A 1 170 ? -5.914 12.822 6.529 1.00 73.38 170 ALA A CA 1
ATOM 1322 C C . ALA A 1 170 ? -5.564 14.238 6.041 1.00 73.38 170 ALA A C 1
ATOM 1324 O O . ALA A 1 170 ? -6.280 15.187 6.360 1.00 73.38 170 ALA A O 1
ATOM 1325 N N . ASP A 1 171 ? -4.545 14.391 5.194 1.00 74.88 171 ASP A N 1
ATOM 1326 C CA . ASP A 1 171 ? -4.172 15.714 4.674 1.00 74.88 171 ASP A CA 1
ATOM 1327 C C . ASP A 1 171 ? -5.291 16.344 3.838 1.00 74.88 171 ASP A C 1
ATOM 1329 O O . ASP A 1 171 ? -5.542 17.549 3.927 1.00 74.88 171 ASP A O 1
ATOM 1333 N N . ASN A 1 172 ? -6.002 15.545 3.041 1.00 75.06 172 ASN A N 1
ATOM 1334 C CA . ASN A 1 172 ? -7.127 16.042 2.255 1.00 75.06 172 ASN A CA 1
ATOM 1335 C C . ASN A 1 172 ? -8.346 16.388 3.104 1.00 75.06 172 ASN A C 1
ATOM 1337 O O . ASN A 1 172 ? -8.983 17.412 2.853 1.00 75.06 172 ASN A O 1
ATOM 1341 N N . LEU A 1 173 ? -8.648 15.602 4.139 1.00 78.31 173 LEU A N 1
ATOM 1342 C CA . LEU A 1 173 ? -9.673 15.954 5.117 1.00 78.31 173 LEU A CA 1
ATOM 1343 C C . LEU A 1 173 ? -9.315 17.258 5.827 1.00 78.31 173 LEU A C 1
ATOM 1345 O O . LEU A 1 173 ? -10.171 18.130 5.942 1.00 78.31 173 LEU A O 1
ATOM 1349 N N . GLU A 1 174 ? -8.063 17.439 6.246 1.00 81.25 174 GLU A N 1
ATOM 1350 C CA . GLU A 1 174 ? -7.605 18.670 6.893 1.00 81.25 174 GLU A CA 1
ATOM 1351 C C . GLU A 1 174 ? -7.735 19.882 5.963 1.00 81.25 174 GLU A C 1
ATOM 1353 O O . GLU A 1 174 ? -8.332 20.894 6.343 1.00 81.25 174 GLU A O 1
ATOM 1358 N N . LYS A 1 175 ? -7.254 19.772 4.717 1.00 80.94 175 LYS A N 1
ATOM 1359 C CA . LYS A 1 175 ? -7.415 20.816 3.692 1.00 80.94 175 LYS A CA 1
ATOM 1360 C C . LYS A 1 175 ? -8.889 21.139 3.450 1.00 80.94 175 LYS A C 1
ATOM 1362 O O . LYS A 1 175 ? -9.260 22.314 3.434 1.00 80.94 175 LYS A O 1
ATOM 1367 N N . ALA A 1 176 ? -9.738 20.124 3.297 1.00 75.56 176 ALA A N 1
ATOM 1368 C CA . ALA A 1 176 ? -11.160 20.303 3.026 1.00 75.56 176 ALA A CA 1
ATOM 1369 C C . ALA A 1 176 ? -11.890 20.940 4.217 1.00 75.56 176 ALA A C 1
ATOM 1371 O O . ALA A 1 176 ? -12.610 21.918 4.034 1.00 75.56 176 ALA A O 1
ATOM 1372 N N . ILE A 1 177 ? -11.653 20.464 5.445 1.00 80.50 177 ILE A N 1
ATOM 1373 C CA . ILE A 1 177 ? -12.196 21.059 6.678 1.00 80.50 177 ILE A CA 1
ATOM 1374 C C . ILE A 1 177 ? -11.833 22.543 6.760 1.00 80.50 177 ILE A C 1
ATOM 1376 O O . ILE A 1 177 ? -12.703 23.368 7.031 1.00 80.50 177 ILE A O 1
ATOM 1380 N N . ASN A 1 178 ? -10.576 22.888 6.476 1.00 78.31 178 ASN A N 1
ATOM 1381 C CA . ASN A 1 178 ? -10.106 24.270 6.529 1.00 78.31 178 ASN A CA 1
ATOM 1382 C C . ASN A 1 178 ? -10.660 25.152 5.394 1.00 78.31 178 ASN A C 1
ATOM 1384 O O . ASN A 1 178 ? -10.733 26.366 5.562 1.00 78.31 178 ASN A O 1
ATOM 1388 N N . THR A 1 179 ? -11.054 24.565 4.260 1.00 82.06 179 THR A N 1
ATOM 1389 C CA . THR A 1 179 ? -11.518 25.309 3.074 1.00 82.06 179 THR A CA 1
ATOM 1390 C C . THR A 1 179 ? -13.038 25.456 3.022 1.00 82.06 179 THR A C 1
ATOM 1392 O O . THR A 1 179 ? -13.545 26.544 2.765 1.00 82.06 179 THR A O 1
ATOM 1395 N N . VAL A 1 180 ? -13.776 24.363 3.238 1.00 77.94 180 VAL A N 1
ATOM 1396 C CA . VAL A 1 180 ? -15.233 24.289 3.018 1.00 77.94 180 VAL A CA 1
ATOM 1397 C C . VAL A 1 180 ? -16.034 23.927 4.275 1.00 77.94 180 VAL A C 1
ATOM 1399 O O . VAL A 1 180 ? -17.268 23.910 4.228 1.00 77.94 180 VAL A O 1
ATOM 1402 N N . GLY A 1 181 ? -15.358 23.667 5.398 1.00 83.69 181 GLY A N 1
ATOM 1403 C CA . GLY A 1 181 ? -15.977 23.295 6.670 1.00 83.69 181 GLY A CA 1
ATOM 1404 C C . GLY A 1 181 ? -16.432 21.833 6.734 1.00 83.69 181 GLY A C 1
ATOM 1405 O O . GLY A 1 181 ? -16.675 21.180 5.719 1.00 83.69 181 GLY A O 1
ATOM 1406 N N . ILE A 1 182 ? -16.570 21.309 7.956 1.00 85.31 182 ILE A N 1
ATOM 1407 C CA . ILE A 1 182 ? -16.773 19.872 8.200 1.00 85.31 182 ILE A CA 1
ATOM 1408 C C . ILE A 1 182 ? -18.044 19.297 7.565 1.00 85.31 182 ILE A C 1
ATOM 1410 O O . ILE A 1 182 ? -18.003 18.198 7.025 1.00 85.31 182 ILE A O 1
ATOM 1414 N N . ASP A 1 183 ? -19.155 20.036 7.560 1.00 80.94 183 ASP A N 1
ATOM 1415 C CA . ASP A 1 183 ? -20.427 19.538 7.019 1.00 80.94 183 ASP A CA 1
ATOM 1416 C C . ASP A 1 183 ? -20.390 19.359 5.496 1.00 80.94 183 ASP A C 1
ATOM 1418 O O . ASP A 1 183 ? -20.982 18.420 4.956 1.00 80.94 183 ASP A O 1
ATOM 1422 N N . SER A 1 184 ? -19.671 20.240 4.799 1.00 78.19 184 SER A N 1
ATOM 1423 C CA . SER A 1 184 ? -19.426 20.119 3.361 1.00 78.19 184 SER A CA 1
ATOM 1424 C C . SER A 1 184 ? -18.434 18.992 3.080 1.00 78.19 184 SER A C 1
ATOM 1426 O O . SER A 1 184 ? -18.666 18.189 2.179 1.00 78.19 184 SER A O 1
ATOM 1428 N N . THR A 1 185 ? -17.375 18.885 3.890 1.00 77.44 185 THR A N 1
ATOM 1429 C CA . THR A 1 185 ? -16.374 17.816 3.792 1.00 77.44 185 THR A CA 1
ATOM 1430 C C . THR A 1 185 ? -17.009 16.437 3.961 1.00 77.44 185 THR A C 1
ATOM 1432 O O . THR A 1 185 ? -16.858 15.592 3.087 1.00 77.44 185 THR A O 1
ATOM 1435 N N . VAL A 1 186 ? -17.790 16.203 5.019 1.00 77.25 186 VAL A N 1
ATOM 1436 C CA . VAL A 1 186 ? -18.444 14.902 5.252 1.00 77.25 186 VAL A CA 1
ATOM 1437 C C . VAL A 1 186 ? -19.349 14.519 4.079 1.00 77.25 186 VAL A C 1
ATOM 1439 O O . VAL A 1 186 ? -19.301 13.381 3.628 1.00 77.25 186 VAL A O 1
ATOM 1442 N N . LYS A 1 187 ? -20.109 15.466 3.510 1.00 76.31 187 LYS A N 1
ATOM 1443 C CA . LYS A 1 187 ? -20.949 15.202 2.327 1.00 76.31 187 LYS A CA 1
ATOM 1444 C C . LYS A 1 187 ? -20.140 14.827 1.085 1.00 76.31 187 LYS A C 1
ATOM 1446 O O . LYS A 1 187 ? -20.545 13.915 0.366 1.00 76.31 187 LYS A O 1
ATOM 1451 N N . LEU A 1 188 ? -19.025 15.519 0.834 1.00 66.81 188 LEU A N 1
ATOM 1452 C CA . LEU A 1 188 ? -18.106 15.188 -0.259 1.00 66.81 188 LEU A CA 1
ATOM 1453 C C . LEU A 1 188 ? -17.588 13.755 -0.083 1.00 66.81 188 LEU A C 1
ATOM 1455 O O . LEU A 1 188 ? -17.768 12.915 -0.964 1.00 66.81 188 LEU A O 1
ATOM 1459 N N . PHE A 1 189 ? -17.070 13.435 1.102 1.00 67.06 189 PHE A N 1
ATOM 1460 C CA . PHE A 1 189 ? -16.464 12.136 1.382 1.00 67.06 189 PHE A CA 1
ATOM 1461 C C . PHE A 1 189 ? -17.467 10.983 1.505 1.00 67.06 189 PHE A C 1
ATOM 1463 O O . PHE A 1 189 ? -17.144 9.866 1.115 1.00 67.06 189 PHE A O 1
ATOM 1470 N N . ASP A 1 190 ? -18.697 11.200 1.972 1.00 65.88 190 ASP A N 1
ATOM 1471 C CA . ASP A 1 190 ? -19.730 10.154 1.987 1.00 65.88 190 ASP A CA 1
ATOM 1472 C C . ASP A 1 190 ? -20.173 9.742 0.577 1.00 65.88 190 ASP A C 1
ATOM 1474 O O . ASP A 1 190 ? -20.566 8.590 0.367 1.00 65.88 190 ASP A O 1
ATOM 1478 N N . SER A 1 191 ? -20.078 10.653 -0.395 1.00 59.66 191 SER A N 1
ATOM 1479 C CA . SER A 1 191 ? -20.353 10.345 -1.801 1.00 59.66 191 SER A CA 1
ATOM 1480 C C . SER A 1 191 ? -19.242 9.508 -2.459 1.00 59.66 191 SER A C 1
ATOM 1482 O O . SER A 1 191 ? -19.522 8.718 -3.365 1.00 59.66 191 SER A O 1
ATOM 1484 N N . GLU A 1 192 ? -18.010 9.615 -1.950 1.00 54.81 192 GLU A N 1
ATOM 1485 C CA . GLU A 1 192 ? -16.815 8.923 -2.451 1.00 54.81 192 GLU A CA 1
ATOM 1486 C C . GLU A 1 192 ? -16.505 7.616 -1.697 1.00 54.81 192 GLU A C 1
ATOM 1488 O O . GLU A 1 192 ? -16.063 6.632 -2.291 1.00 54.81 192 GLU A O 1
ATOM 1493 N N . ILE A 1 193 ? -16.785 7.566 -0.392 1.00 50.84 193 ILE A N 1
ATOM 1494 C CA . ILE A 1 193 ? -16.598 6.406 0.485 1.00 50.84 193 ILE A CA 1
ATOM 1495 C C . ILE A 1 193 ? -17.946 5.687 0.620 1.00 50.84 193 ILE A C 1
ATOM 1497 O O . ILE A 1 193 ? -18.695 5.896 1.581 1.00 50.84 193 ILE A O 1
ATOM 1501 N N . LYS A 1 194 ? -18.286 4.809 -0.330 1.00 45.97 194 LYS A N 1
ATOM 1502 C CA . LYS A 1 194 ? -19.504 3.991 -0.207 1.00 45.97 194 LYS A CA 1
ATOM 1503 C C . LYS A 1 194 ? -19.329 2.923 0.885 1.00 45.97 194 LYS A C 1
ATOM 1505 O O . LYS A 1 194 ? -18.398 2.122 0.791 1.00 45.97 194 LYS A O 1
ATOM 1510 N N . PRO A 1 195 ? -20.207 2.855 1.908 1.00 38.50 195 PRO A N 1
ATOM 1511 C CA . PRO A 1 195 ? -20.224 1.710 2.811 1.00 38.50 195 PRO A CA 1
ATOM 1512 C C . PRO A 1 195 ? -20.602 0.443 2.029 1.00 38.50 195 PRO A C 1
ATOM 1514 O O . PRO A 1 195 ? -21.423 0.497 1.109 1.00 38.50 195 PRO A O 1
ATOM 1517 N N . ARG A 1 196 ? -20.018 -0.707 2.397 1.00 35.47 196 ARG A N 1
ATOM 1518 C CA . ARG A 1 196 ? -20.447 -2.007 1.853 1.00 35.47 196 ARG A CA 1
ATOM 1519 C C . ARG A 1 196 ? -21.962 -2.165 2.051 1.00 35.47 196 ARG A C 1
ATOM 1521 O O . ARG A 1 196 ? -22.428 -1.949 3.172 1.00 35.47 196 ARG A O 1
ATOM 1528 N N . PRO A 1 197 ? -22.730 -2.584 1.030 1.00 28.31 197 PRO A N 1
ATOM 1529 C CA . PRO A 1 197 ? -24.120 -2.962 1.235 1.00 28.31 197 PRO A CA 1
ATOM 1530 C C . PRO A 1 197 ? -24.191 -4.114 2.244 1.00 28.31 197 PRO A C 1
ATOM 1532 O O . PRO A 1 197 ? -23.512 -5.125 2.081 1.00 28.31 197 PRO A O 1
ATOM 1535 N N . SER A 1 198 ? -25.023 -3.977 3.277 1.00 30.55 198 SER A N 1
ATOM 1536 C CA . SER A 1 198 ? -25.296 -5.032 4.266 1.00 30.55 198 SER A CA 1
ATOM 1537 C C . SER A 1 198 ? -26.254 -6.114 3.749 1.00 30.55 198 SER A C 1
ATOM 1539 O O . SER A 1 198 ? -26.519 -7.088 4.446 1.00 30.55 198 SER A O 1
ATOM 1541 N N . THR A 1 199 ? -26.768 -5.968 2.526 1.00 29.75 199 THR A N 1
ATOM 1542 C CA . THR A 1 199 ? -27.627 -6.951 1.861 1.00 29.75 199 THR A CA 1
ATOM 1543 C C . THR A 1 199 ? -27.217 -7.087 0.397 1.00 29.75 199 THR A C 1
ATOM 1545 O O . THR A 1 199 ? -27.282 -6.142 -0.388 1.00 29.75 199 THR A O 1
ATOM 1548 N N . ILE A 1 200 ? -26.760 -8.284 0.033 1.00 34.69 200 ILE A N 1
ATOM 1549 C CA . ILE A 1 200 ? -26.503 -8.680 -1.352 1.00 34.69 200 ILE A CA 1
ATOM 1550 C C . ILE A 1 200 ? -27.848 -9.130 -1.928 1.00 34.69 200 ILE A C 1
ATOM 1552 O O . ILE A 1 200 ? -28.473 -10.040 -1.386 1.00 34.69 200 ILE A O 1
ATOM 1556 N N . ARG A 1 201 ? -28.309 -8.505 -3.019 1.00 25.53 201 ARG A N 1
ATOM 1557 C CA . ARG A 1 201 ? -29.368 -9.114 -3.837 1.00 25.53 201 ARG A CA 1
ATOM 1558 C C . ARG A 1 201 ? -28.785 -10.381 -4.469 1.00 25.53 201 ARG A C 1
ATOM 1560 O O . ARG A 1 201 ? -27.714 -10.270 -5.070 1.00 25.53 201 ARG A O 1
ATOM 1567 N N . PRO A 1 202 ? -29.433 -11.551 -4.357 1.00 27.58 202 PRO A N 1
ATOM 1568 C CA . PRO A 1 202 ? -28.966 -12.738 -5.051 1.00 27.58 202 PRO A CA 1
ATOM 1569 C C . PRO A 1 202 ? -28.958 -12.448 -6.550 1.00 27.58 202 PRO A C 1
ATOM 1571 O O . PRO A 1 202 ? -29.963 -12.012 -7.110 1.00 27.58 202 PRO A O 1
ATOM 1574 N N . ILE A 1 203 ? -27.813 -12.658 -7.190 1.00 33.75 203 ILE A N 1
ATOM 1575 C CA . ILE A 1 203 ? -27.775 -12.840 -8.635 1.00 33.75 203 ILE A CA 1
ATOM 1576 C C . ILE A 1 203 ? -28.315 -14.254 -8.845 1.00 33.75 203 ILE A C 1
ATOM 1578 O O . ILE A 1 203 ? -27.624 -15.223 -8.533 1.00 33.75 203 ILE A O 1
ATOM 1582 N N . GLU A 1 204 ? -29.569 -14.378 -9.276 1.00 25.34 204 GLU A N 1
ATOM 1583 C CA . GLU A 1 204 ? -30.105 -15.661 -9.729 1.00 25.34 204 GLU A CA 1
ATOM 1584 C C . GLU A 1 204 ? -29.352 -16.054 -11.002 1.00 25.34 204 GLU A C 1
ATOM 1586 O O . GLU A 1 204 ? -29.482 -15.418 -12.047 1.00 25.34 204 GLU A O 1
ATOM 1591 N N . PHE A 1 205 ? -28.491 -17.063 -10.877 1.00 33.78 205 PHE A N 1
ATOM 1592 C CA . PHE A 1 205 ? -27.778 -17.668 -11.993 1.00 33.78 205 PHE A CA 1
ATOM 1593 C C . PHE A 1 205 ? -28.473 -18.992 -12.299 1.00 33.78 205 PHE A C 1
ATOM 1595 O O . PHE A 1 205 ? -28.422 -19.922 -11.492 1.00 33.78 205 PHE A O 1
ATOM 1602 N N . ASP A 1 206 ? -29.174 -19.042 -13.428 1.00 26.97 206 ASP A N 1
ATOM 1603 C CA . ASP A 1 206 ? -29.929 -20.213 -13.861 1.00 26.97 206 ASP A CA 1
ATOM 1604 C C . ASP A 1 206 ? -28.950 -21.319 -14.296 1.00 26.97 206 ASP A C 1
ATOM 1606 O O . ASP A 1 206 ? -28.275 -21.221 -15.323 1.00 26.97 206 ASP A O 1
ATOM 1610 N N . TRP A 1 207 ? -28.799 -22.345 -13.457 1.00 29.80 207 TRP A N 1
ATOM 1611 C CA . TRP A 1 207 ? -27.929 -23.492 -13.710 1.00 29.80 207 TRP A CA 1
ATOM 1612 C C . TRP A 1 207 ? -28.703 -24.561 -14.482 1.00 29.80 207 TRP A C 1
ATOM 1614 O O . TRP A 1 207 ? -29.413 -25.373 -13.892 1.00 29.80 207 TRP A O 1
ATOM 1624 N N . THR A 1 208 ? -28.492 -24.638 -15.796 1.00 26.97 208 THR A N 1
ATOM 1625 C CA . THR A 1 208 ? -28.730 -25.882 -16.541 1.00 26.97 208 THR A CA 1
ATOM 1626 C C . THR A 1 208 ? -27.382 -26.516 -16.901 1.00 26.97 208 THR A C 1
ATOM 1628 O O . THR A 1 208 ? -26.588 -25.918 -17.627 1.00 26.97 208 THR A O 1
ATOM 1631 N N . PRO A 1 209 ? -27.057 -27.714 -16.379 1.00 28.81 209 PRO A N 1
ATOM 1632 C CA . PRO A 1 209 ? -25.792 -28.368 -16.677 1.00 28.81 209 PRO A CA 1
ATOM 1633 C C . PRO A 1 209 ? -25.907 -29.129 -18.002 1.00 28.81 209 PRO A C 1
ATOM 1635 O O . PRO A 1 209 ? -26.417 -30.248 -18.037 1.00 28.81 209 PRO A O 1
ATOM 1638 N N . SER A 1 210 ? -25.409 -28.556 -19.100 1.00 29.27 210 SER A N 1
ATOM 1639 C CA . SER A 1 210 ? -25.110 -29.333 -20.307 1.00 29.27 210 SER A CA 1
ATOM 1640 C C . SER A 1 210 ? -23.609 -29.588 -20.405 1.00 29.27 210 SER A C 1
ATOM 1642 O O . SER A 1 210 ? -22.817 -28.679 -20.650 1.00 29.27 210 SER A O 1
ATOM 1644 N N . LEU A 1 211 ? -23.230 -30.851 -20.219 1.00 33.84 211 LEU A N 1
ATOM 1645 C CA . LEU A 1 211 ? -21.915 -31.388 -20.551 1.00 33.84 211 LEU A CA 1
ATOM 1646 C C . LEU A 1 211 ? -21.698 -31.284 -22.069 1.00 33.84 211 LEU A C 1
ATOM 1648 O O . LEU A 1 211 ? -22.155 -32.142 -22.821 1.00 33.84 211 LEU A O 1
ATOM 1652 N N . THR A 1 212 ? -20.978 -30.260 -22.519 1.00 26.00 212 THR A N 1
ATOM 1653 C CA . THR A 1 212 ? -20.378 -30.224 -23.861 1.00 26.00 212 THR A CA 1
ATOM 1654 C C . THR A 1 212 ? -18.916 -29.784 -23.773 1.00 26.00 212 THR A C 1
ATOM 1656 O O . THR A 1 212 ? -18.576 -29.008 -22.877 1.00 26.00 212 THR A O 1
ATOM 1659 N N . PRO A 1 213 ? -18.029 -30.276 -24.662 1.00 27.02 213 PRO A N 1
ATOM 1660 C CA . PRO A 1 213 ? -16.604 -29.956 -24.623 1.00 27.02 213 PRO A CA 1
ATOM 1661 C C . PRO A 1 213 ? -16.394 -28.449 -24.761 1.00 27.02 213 PRO A C 1
ATOM 1663 O O . PRO A 1 213 ? -17.095 -27.812 -25.544 1.00 27.02 213 PRO A O 1
ATOM 1666 N N . TYR A 1 214 ? -15.423 -27.911 -24.019 1.00 27.64 214 TYR A N 1
ATOM 1667 C CA . TYR A 1 214 ? -14.973 -26.516 -24.054 1.00 27.64 214 TYR A CA 1
ATOM 1668 C C . TYR A 1 214 ? -14.737 -26.053 -25.507 1.00 27.64 214 TYR A C 1
ATOM 1670 O O . TYR A 1 214 ? -13.659 -26.235 -26.070 1.00 27.64 214 TYR A O 1
ATOM 1678 N N . SER A 1 215 ? -15.761 -25.473 -26.134 1.00 27.64 215 SER A N 1
ATOM 1679 C CA . SER A 1 215 ? -15.622 -24.704 -27.363 1.00 27.64 215 SER A CA 1
ATOM 1680 C C . SER A 1 215 ? -15.430 -23.250 -26.972 1.00 27.64 215 SER A C 1
ATOM 1682 O O . SER A 1 215 ? -16.234 -22.703 -26.220 1.00 27.64 215 SER A O 1
ATOM 1684 N N . SER A 1 216 ? -14.371 -22.648 -27.502 1.00 33.88 216 SER A N 1
ATOM 1685 C CA . SER A 1 216 ? -14.068 -21.220 -27.493 1.00 33.88 216 SER A CA 1
ATOM 1686 C C . SER A 1 216 ? -15.318 -20.342 -27.646 1.00 33.88 216 SER A C 1
ATOM 1688 O O . SER A 1 216 ? -15.767 -20.072 -28.760 1.00 33.88 216 SER A O 1
ATOM 1690 N N . ALA A 1 217 ? -15.865 -19.872 -26.531 1.00 29.48 217 ALA A N 1
ATOM 1691 C CA . ALA A 1 217 ? -16.807 -18.770 -26.500 1.00 29.48 217 ALA A CA 1
ATOM 1692 C C . ALA A 1 217 ? -16.083 -17.614 -25.814 1.00 29.48 217 ALA A C 1
ATOM 1694 O O . ALA A 1 217 ? -15.810 -17.654 -24.617 1.00 29.48 217 ALA A O 1
ATOM 1695 N N . PHE A 1 218 ? -15.685 -16.642 -26.630 1.00 35.03 218 PHE A N 1
ATOM 1696 C CA . PHE A 1 218 ? -15.074 -15.386 -26.225 1.00 35.03 218 PHE A CA 1
ATOM 1697 C C . PHE A 1 218 ? -15.802 -14.805 -25.009 1.00 35.03 218 PHE A C 1
ATOM 1699 O O . PHE A 1 218 ? -17.021 -14.616 -25.055 1.00 35.03 218 PHE A O 1
ATOM 1706 N N . ALA A 1 219 ? -15.062 -14.484 -23.944 1.00 34.16 219 ALA A N 1
ATOM 1707 C CA . ALA A 1 219 ? -15.561 -13.557 -22.941 1.00 34.16 219 ALA A CA 1
ATOM 1708 C C . ALA A 1 219 ? -15.955 -12.278 -23.690 1.00 34.16 219 ALA A C 1
ATOM 1710 O O . ALA A 1 219 ? -15.131 -11.649 -24.356 1.00 34.16 219 ALA A O 1
ATOM 1711 N N . SER A 1 220 ? -17.248 -11.963 -23.691 1.00 37.91 220 SER A N 1
ATOM 1712 C CA . SER A 1 220 ? -17.759 -10.823 -24.442 1.00 37.91 220 SER A CA 1
ATOM 1713 C C . SER A 1 220 ? -17.085 -9.537 -23.951 1.00 37.91 220 SER A C 1
ATOM 1715 O O . SER A 1 220 ? -16.767 -9.397 -22.770 1.00 37.91 220 SER A O 1
ATOM 1717 N N . GLU A 1 221 ? -16.905 -8.555 -24.830 1.00 36.84 221 GLU A N 1
ATOM 1718 C CA . GLU A 1 221 ? -16.399 -7.224 -24.464 1.00 36.84 221 GLU A CA 1
ATOM 1719 C C . GLU A 1 221 ? -17.231 -6.573 -23.335 1.00 36.84 221 GLU A C 1
ATOM 1721 O O . GLU A 1 221 ? -16.730 -5.756 -22.559 1.00 36.84 221 GLU A O 1
ATOM 1726 N N . ALA A 1 222 ? -18.491 -7.001 -23.184 1.00 32.22 222 ALA A N 1
ATOM 1727 C CA . ALA A 1 222 ? -19.366 -6.655 -22.072 1.00 32.22 222 ALA A CA 1
ATOM 1728 C C . ALA A 1 222 ? -18.915 -7.270 -20.736 1.00 32.22 222 ALA A C 1
ATOM 1730 O O . ALA A 1 222 ? -18.948 -6.560 -19.737 1.00 32.22 222 ALA A O 1
ATOM 1731 N N . THR A 1 223 ? -18.431 -8.516 -20.711 1.00 36.66 223 THR A N 1
ATOM 1732 C CA . THR A 1 223 ? -17.861 -9.165 -19.518 1.00 36.66 223 THR A CA 1
ATOM 1733 C C . THR A 1 223 ? -16.607 -8.423 -19.064 1.00 36.66 223 THR A C 1
ATOM 1735 O O . THR A 1 223 ? -16.543 -7.993 -17.921 1.00 36.66 223 THR A O 1
ATOM 1738 N N . LEU A 1 224 ? -15.677 -8.115 -19.977 1.00 38.75 224 LEU A N 1
ATOM 1739 C CA . LEU A 1 224 ? -14.475 -7.322 -19.669 1.00 38.75 224 LEU A CA 1
ATOM 1740 C C . LEU A 1 224 ? -14.804 -5.885 -19.225 1.00 38.75 224 LEU A C 1
ATOM 1742 O O . LEU A 1 224 ? -14.170 -5.362 -18.308 1.00 38.75 224 LEU A O 1
ATOM 1746 N N . ARG A 1 225 ? -15.814 -5.233 -19.823 1.00 35.84 225 ARG A N 1
ATOM 1747 C CA . ARG A 1 225 ? -16.333 -3.937 -19.340 1.00 35.84 225 ARG A CA 1
ATOM 1748 C C . ARG A 1 225 ? -16.970 -4.048 -17.962 1.00 35.84 225 ARG A C 1
ATOM 1750 O O . ARG A 1 225 ? -16.782 -3.153 -17.145 1.00 35.84 225 ARG A O 1
ATOM 1757 N N . GLN A 1 226 ? -17.713 -5.116 -17.704 1.00 31.62 226 GLN A N 1
ATOM 1758 C CA . GLN A 1 226 ? -18.369 -5.357 -16.429 1.00 31.62 226 GLN A CA 1
ATOM 1759 C C . GLN A 1 226 ? -17.333 -5.652 -15.342 1.00 31.62 226 GLN A C 1
ATOM 1761 O O . GLN A 1 226 ? -17.448 -5.071 -14.276 1.00 31.62 226 GLN A O 1
ATOM 1766 N N . SER A 1 227 ? -16.265 -6.402 -15.621 1.00 34.84 227 SER A N 1
ATOM 1767 C CA . SER A 1 227 ? -15.115 -6.599 -14.723 1.00 34.84 227 SER A CA 1
ATOM 1768 C C . SER A 1 227 ? -14.360 -5.289 -14.460 1.00 34.84 227 SER A C 1
ATOM 1770 O O . SER A 1 227 ? -14.037 -4.982 -13.315 1.00 34.84 227 SER A O 1
ATOM 1772 N N . ARG A 1 228 ? -14.166 -4.448 -15.492 1.00 39.25 228 ARG A N 1
ATOM 1773 C CA . ARG A 1 228 ? -13.625 -3.075 -15.361 1.00 39.25 228 ARG A CA 1
ATOM 1774 C C . ARG A 1 228 ? -14.529 -2.147 -14.537 1.00 39.25 228 ARG A C 1
ATOM 1776 O O . ARG A 1 228 ? -14.033 -1.218 -13.912 1.00 39.25 228 ARG A O 1
ATOM 1783 N N . PHE A 1 229 ? -15.842 -2.379 -14.550 1.00 32.47 229 PHE A N 1
ATOM 1784 C CA . PHE A 1 229 ? -16.840 -1.609 -13.799 1.00 32.47 229 PHE A CA 1
ATOM 1785 C C . PHE A 1 229 ? -17.067 -2.152 -12.373 1.00 32.47 229 PHE A C 1
ATOM 1787 O O . PHE A 1 229 ? -17.422 -1.389 -11.478 1.00 32.47 229 PHE A O 1
ATOM 1794 N N . GLN A 1 230 ? -16.854 -3.457 -12.165 1.00 31.00 230 GLN A N 1
ATOM 1795 C CA . GLN A 1 230 ? -16.965 -4.185 -10.892 1.00 31.00 230 GLN A CA 1
ATOM 1796 C C . GLN A 1 230 ? -15.679 -4.122 -10.060 1.00 31.00 230 GLN A C 1
ATOM 1798 O O . GLN A 1 230 ? -15.731 -4.400 -8.863 1.00 31.00 230 GLN A O 1
ATOM 1803 N N . ALA A 1 231 ? -14.541 -3.739 -10.655 1.00 37.88 231 ALA A N 1
ATOM 1804 C CA . ALA A 1 231 ? -13.388 -3.266 -9.901 1.00 37.88 231 ALA A CA 1
ATOM 1805 C C . ALA A 1 231 ? -13.867 -2.102 -9.025 1.00 37.88 231 ALA A C 1
ATOM 1807 O O . ALA A 1 231 ? -14.166 -1.017 -9.525 1.00 37.88 231 ALA A O 1
ATOM 1808 N N . GLU A 1 232 ? -14.048 -2.368 -7.728 1.00 40.16 232 GLU A N 1
ATOM 1809 C CA . GLU A 1 232 ? -14.558 -1.390 -6.773 1.00 40.16 232 GLU A CA 1
ATOM 1810 C C . GLU A 1 232 ? -13.732 -0.105 -6.909 1.00 40.16 232 GLU A C 1
ATOM 1812 O O . GLU A 1 232 ? -12.552 -0.083 -6.551 1.00 40.16 232 GLU A O 1
ATOM 1817 N N . LYS A 1 233 ? -14.350 0.974 -7.412 1.00 40.59 233 LYS A N 1
ATOM 1818 C CA . LYS A 1 233 ? -13.814 2.326 -7.250 1.00 40.59 233 LYS A CA 1
ATOM 1819 C C . LYS A 1 233 ? -13.778 2.600 -5.749 1.00 40.59 233 LYS A C 1
ATOM 1821 O O . LYS A 1 233 ? -14.791 2.972 -5.159 1.00 40.59 233 LYS A O 1
ATOM 1826 N N . ARG A 1 234 ? -12.641 2.318 -5.117 1.00 43.62 234 ARG A N 1
ATOM 1827 C CA . ARG A 1 234 ? -12.366 2.753 -3.751 1.00 43.62 234 ARG A CA 1
ATOM 1828 C C . ARG A 1 234 ? -12.178 4.270 -3.733 1.00 43.62 234 ARG A C 1
ATOM 1830 O O . ARG A 1 234 ? -11.884 4.845 -4.785 1.00 43.62 234 ARG A O 1
ATOM 1837 N N . PRO A 1 235 ? -12.389 4.911 -2.567 1.00 45.72 235 PRO A N 1
ATOM 1838 C CA . PRO A 1 235 ? -12.100 6.323 -2.416 1.00 45.72 235 PRO A CA 1
ATOM 1839 C C . PRO A 1 235 ? -10.685 6.601 -2.892 1.00 45.72 235 PRO A C 1
ATOM 1841 O O . PRO A 1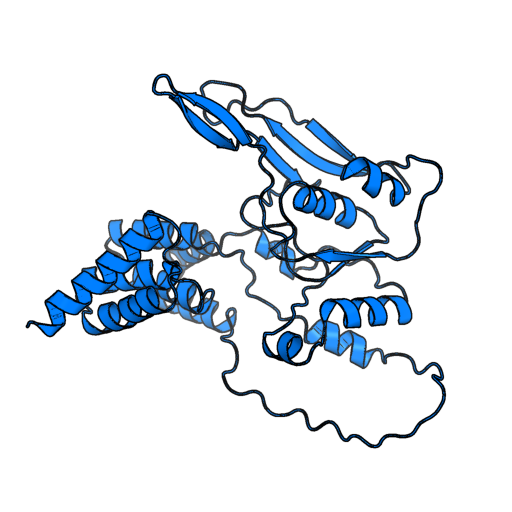 235 ? -9.775 5.797 -2.704 1.00 45.72 235 PRO A O 1
ATOM 1844 N N . ALA A 1 236 ? -10.577 7.744 -3.543 1.00 53.91 236 ALA A N 1
ATOM 1845 C CA . ALA A 1 236 ? -9.415 8.243 -4.233 1.00 53.91 236 ALA A CA 1
ATOM 1846 C C . ALA A 1 236 ? -8.125 8.135 -3.392 1.00 53.91 236 ALA A C 1
ATOM 1848 O O . ALA A 1 236 ? -7.100 7.822 -3.958 1.00 53.91 236 ALA A O 1
ATOM 1849 N N . TYR A 1 237 ? -8.185 8.290 -2.071 1.00 55.44 237 TYR A N 1
ATOM 1850 C CA . TYR A 1 237 ? -7.047 8.506 -1.169 1.00 55.44 237 TYR A CA 1
ATOM 1851 C C . TYR A 1 237 ? -6.445 7.240 -0.541 1.00 55.44 237 TYR A C 1
ATOM 1853 O O . TYR A 1 237 ? -7.170 6.268 -0.293 1.00 55.44 237 TYR A O 1
ATOM 1861 N N . TYR A 1 238 ? -5.148 7.267 -0.186 1.00 56.47 238 TYR A N 1
ATOM 1862 C CA . TYR A 1 238 ? -4.632 6.273 0.763 1.00 56.47 238 TYR A CA 1
ATOM 1863 C C . TYR A 1 238 ? -5.092 6.632 2.171 1.00 56.47 238 TYR A C 1
ATOM 1865 O O . TYR A 1 238 ? -5.245 7.799 2.537 1.00 56.47 238 TYR A O 1
ATOM 1873 N N . ILE A 1 239 ? -5.369 5.599 2.952 1.00 63.31 239 ILE A N 1
ATOM 1874 C CA . ILE A 1 239 ? -5.905 5.744 4.293 1.00 63.31 239 ILE A CA 1
ATOM 1875 C C . ILE A 1 239 ? -4.917 5.045 5.209 1.00 63.31 239 ILE A C 1
ATOM 1877 O O . ILE A 1 239 ? -4.554 3.894 4.960 1.00 63.31 239 ILE A O 1
ATOM 1881 N N . ASP A 1 240 ? -4.465 5.761 6.229 1.00 66.38 240 ASP A N 1
ATOM 1882 C CA . ASP A 1 240 ? -3.667 5.219 7.313 1.00 66.38 240 ASP A CA 1
ATOM 1883 C C . ASP A 1 240 ? -4.327 5.581 8.642 1.00 66.38 240 ASP A C 1
ATOM 1885 O O . ASP A 1 240 ? -4.795 6.699 8.868 1.00 66.38 240 ASP A O 1
ATOM 1889 N N . ILE A 1 241 ? -4.412 4.592 9.521 1.00 66.31 241 ILE A N 1
ATOM 1890 C CA . ILE A 1 241 ? -5.117 4.742 10.786 1.00 66.31 241 ILE A CA 1
ATOM 1891 C C . ILE A 1 241 ? -4.367 5.667 11.749 1.00 66.31 241 ILE A C 1
ATOM 1893 O O . ILE A 1 241 ? -5.002 6.364 12.538 1.00 66.31 241 ILE A O 1
ATOM 1897 N N . GLU A 1 242 ? -3.034 5.707 11.671 1.00 73.38 242 GLU A N 1
ATOM 1898 C CA . GLU A 1 242 ? -2.202 6.568 12.511 1.00 73.38 242 GLU A CA 1
ATOM 1899 C C . GLU A 1 242 ? -2.286 8.018 12.054 1.00 73.38 242 GLU A C 1
ATOM 1901 O O . GLU A 1 242 ? -2.446 8.902 12.891 1.00 73.38 242 GLU A O 1
ATOM 1906 N N . GLU A 1 243 ? -2.267 8.275 10.749 1.00 75.44 243 GLU A N 1
ATOM 1907 C CA . GLU A 1 243 ? -2.478 9.610 10.189 1.00 75.44 243 GLU A CA 1
ATOM 1908 C C . GLU A 1 243 ? -3.844 10.187 10.560 1.00 75.44 243 GLU A C 1
ATOM 1910 O O . GLU A 1 243 ? -3.940 11.347 10.970 1.00 75.44 243 GLU A O 1
ATOM 1915 N N . MET A 1 244 ? -4.895 9.370 10.494 1.00 79.81 244 MET A N 1
ATOM 1916 C CA . MET A 1 244 ? -6.238 9.787 10.893 1.00 79.81 244 MET A CA 1
ATOM 1917 C C . MET A 1 244 ? -6.325 10.076 12.401 1.00 79.81 244 MET A C 1
ATOM 1919 O O . MET A 1 244 ? -6.924 11.078 12.803 1.00 79.81 244 MET A O 1
ATOM 1923 N N . ASP A 1 245 ? -5.685 9.254 13.242 1.00 82.94 245 ASP A N 1
ATOM 1924 C CA . ASP A 1 245 ? -5.571 9.503 14.685 1.00 82.94 245 ASP A CA 1
ATOM 1925 C C . ASP A 1 245 ? -4.773 10.790 14.975 1.00 82.94 245 ASP A C 1
ATOM 1927 O O . ASP A 1 245 ? -5.152 11.589 15.840 1.00 82.94 245 ASP A O 1
ATOM 1931 N N . MET A 1 246 ? -3.675 11.024 14.248 1.00 82.44 246 MET A N 1
ATOM 1932 C CA . MET A 1 246 ? -2.851 12.231 14.360 1.00 82.44 246 MET A CA 1
ATOM 1933 C C . MET A 1 246 ? -3.639 13.483 13.975 1.00 82.44 246 MET A C 1
ATOM 1935 O O . MET A 1 246 ? -3.621 14.459 14.730 1.00 82.44 246 MET A O 1
ATOM 1939 N N . LEU A 1 247 ? -4.378 13.450 12.864 1.00 86.19 247 LEU A N 1
ATOM 1940 C CA . LEU A 1 247 ? -5.257 14.541 12.452 1.00 86.19 247 LEU A CA 1
ATOM 1941 C C . LEU A 1 247 ? -6.322 14.828 13.512 1.00 86.19 247 LEU A C 1
ATOM 1943 O O . LEU A 1 247 ? -6.489 15.975 13.928 1.00 86.19 247 LEU A O 1
ATOM 1947 N N . ALA A 1 248 ? -7.013 13.798 14.001 1.00 89.62 248 ALA A N 1
ATOM 1948 C CA . ALA A 1 248 ? -8.019 13.968 15.042 1.00 89.62 248 ALA A CA 1
ATOM 1949 C C . ALA A 1 248 ? -7.417 14.583 16.318 1.00 89.62 248 ALA A C 1
ATOM 1951 O O . ALA A 1 248 ? -8.038 15.429 16.963 1.00 89.62 248 ALA A O 1
ATOM 1952 N N . ASN A 1 249 ? -6.188 14.210 16.684 1.00 90.69 249 ASN A N 1
ATOM 1953 C CA . ASN A 1 249 ? -5.471 14.821 17.802 1.00 90.69 249 ASN A CA 1
ATOM 1954 C C . ASN A 1 249 ? -5.116 16.293 17.550 1.00 90.69 249 ASN A C 1
ATOM 1956 O O . ASN A 1 249 ? -5.312 17.100 18.460 1.00 90.69 249 ASN A O 1
ATOM 1960 N N . ARG A 1 250 ? -4.672 16.663 16.339 1.00 91.94 250 ARG A N 1
ATOM 1961 C CA . ARG A 1 250 ? -4.450 18.071 15.960 1.00 91.94 250 ARG A CA 1
ATOM 1962 C C . ARG A 1 250 ? -5.740 18.885 16.052 1.00 91.94 250 ARG A C 1
ATOM 1964 O O . ARG A 1 250 ? -5.743 19.949 16.662 1.00 91.94 250 ARG A O 1
ATOM 1971 N N . LEU A 1 251 ? -6.847 18.366 15.522 1.00 90.88 251 LEU A N 1
ATOM 1972 C CA . LEU A 1 251 ? -8.155 19.027 15.578 1.00 90.88 251 LEU A CA 1
ATOM 1973 C C . LEU A 1 251 ? -8.625 19.231 17.027 1.00 90.88 251 LEU A C 1
ATOM 1975 O O . LEU A 1 251 ? -9.041 20.329 17.384 1.00 90.88 251 LEU A O 1
ATOM 1979 N N . LYS A 1 252 ? -8.459 18.231 17.903 1.00 94.44 252 LYS A N 1
ATOM 1980 C CA . LYS A 1 252 ? -8.755 18.378 19.341 1.00 94.44 252 LYS A CA 1
ATOM 1981 C C . LYS A 1 252 ? -7.926 19.474 20.011 1.00 94.44 252 LYS A C 1
ATOM 1983 O O . LYS A 1 252 ? -8.461 20.195 20.840 1.00 94.44 252 LYS A O 1
ATOM 1988 N N . GLN A 1 253 ? -6.644 19.605 19.667 1.00 92.12 253 GLN A N 1
ATOM 1989 C CA . GLN A 1 253 ? -5.781 20.674 20.195 1.00 92.12 253 GLN A CA 1
ATOM 1990 C C . GLN A 1 253 ? -6.194 22.070 19.706 1.00 92.12 253 GLN A C 1
ATOM 1992 O O . GLN A 1 253 ? -5.852 23.060 20.342 1.00 92.12 253 GLN A O 1
ATOM 1997 N N . GLN A 1 254 ? -6.926 22.147 18.594 1.00 92.38 254 GLN A N 1
ATOM 1998 C CA . GLN A 1 254 ? -7.507 23.376 18.052 1.00 92.38 254 GLN A CA 1
ATOM 1999 C C . GLN A 1 254 ? -8.942 23.630 18.558 1.00 92.38 254 GLN A C 1
ATOM 2001 O O . GLN A 1 254 ? -9.659 24.416 17.945 1.00 92.38 254 GLN A O 1
ATOM 2006 N N . ASP A 1 255 ? -9.395 22.928 19.605 1.00 92.75 255 ASP A N 1
ATOM 2007 C CA . ASP A 1 255 ? -10.779 22.940 20.114 1.00 92.75 255 ASP A CA 1
ATOM 2008 C C . ASP A 1 255 ? -11.854 22.533 19.077 1.00 92.75 255 ASP A C 1
ATOM 2010 O O . ASP A 1 255 ? -13.055 22.714 19.284 1.00 92.75 255 ASP A O 1
ATOM 2014 N N . LYS A 1 256 ? -11.446 21.888 17.976 1.00 92.31 256 LYS A N 1
ATOM 2015 C CA . LYS A 1 256 ? -12.310 21.364 16.904 1.00 92.31 256 LYS A CA 1
ATOM 2016 C C . LYS A 1 256 ? -12.758 19.929 17.199 1.00 92.31 256 LYS A C 1
ATOM 2018 O O . LYS A 1 256 ? -12.440 18.977 16.480 1.00 92.31 256 LYS A O 1
ATOM 2023 N N . MET A 1 257 ? -13.448 19.746 18.329 1.00 95.25 257 MET A N 1
ATOM 2024 C CA . MET A 1 257 ? -13.837 18.417 18.829 1.00 95.25 257 MET A CA 1
ATOM 2025 C C . MET A 1 257 ? -14.806 17.691 17.884 1.00 95.25 257 MET A C 1
ATOM 2027 O O . MET A 1 257 ? -14.681 16.484 17.673 1.00 95.25 257 MET A O 1
ATOM 2031 N N . ARG A 1 258 ? -15.749 18.421 17.276 1.00 94.00 258 ARG A N 1
ATOM 2032 C CA . ARG A 1 258 ? -16.723 17.854 16.332 1.00 94.00 258 ARG A CA 1
ATOM 2033 C C . ARG A 1 258 ? -16.026 17.287 15.097 1.00 94.00 258 ARG A C 1
ATOM 2035 O O . ARG A 1 258 ? -16.338 16.185 14.664 1.00 94.00 258 ARG A O 1
ATOM 2042 N N . GLU A 1 259 ? -15.059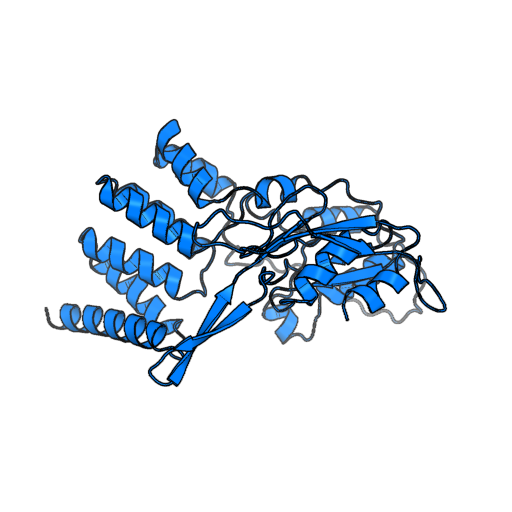 18.014 14.557 1.00 92.19 259 GLU A N 1
ATOM 2043 C CA . GLU A 1 259 ? -14.288 17.622 13.382 1.00 92.19 259 GLU A CA 1
ATOM 2044 C C . GLU A 1 259 ? -13.426 16.394 13.666 1.00 92.19 259 GLU A C 1
ATOM 2046 O O . GLU A 1 259 ? -13.387 15.471 12.855 1.00 92.19 259 GLU A O 1
ATOM 2051 N N . ALA A 1 260 ? -12.804 16.333 14.847 1.00 92.38 260 ALA A N 1
ATOM 2052 C CA . ALA A 1 260 ? -12.054 15.159 15.278 1.00 92.38 260 ALA A CA 1
ATOM 2053 C C . ALA A 1 260 ? -12.932 13.894 15.345 1.00 92.38 260 ALA A C 1
ATOM 2055 O O . ALA A 1 260 ? -12.495 12.821 14.929 1.00 92.38 260 ALA A O 1
ATOM 2056 N N . ILE A 1 261 ? -14.174 14.016 15.831 1.00 94.75 261 ILE A N 1
ATOM 2057 C CA . ILE A 1 261 ? -15.141 12.909 15.862 1.00 94.75 261 ILE A CA 1
ATOM 2058 C C . ILE A 1 261 ? -15.479 12.439 14.442 1.00 94.75 261 ILE A C 1
ATOM 2060 O O . ILE A 1 261 ? -15.472 11.236 14.186 1.00 94.75 261 ILE A O 1
ATOM 2064 N N . GLU A 1 262 ? -15.757 13.357 13.515 1.00 90.44 262 GLU A N 1
ATOM 2065 C CA . GLU A 1 262 ? -16.114 12.999 12.135 1.00 90.44 262 GLU A CA 1
ATOM 2066 C C . GLU A 1 262 ? -14.957 12.326 11.380 1.00 90.44 262 GLU A C 1
ATOM 2068 O O . GLU A 1 262 ? -15.172 11.315 10.710 1.00 90.44 262 GLU A O 1
ATOM 2073 N N . VAL A 1 263 ? -13.717 12.795 11.560 1.00 86.25 263 VAL A N 1
ATOM 2074 C CA . VAL A 1 263 ? -12.520 12.130 11.009 1.00 86.25 263 VAL A CA 1
ATOM 2075 C C . VAL A 1 263 ? -12.426 10.684 11.508 1.00 86.25 263 VAL A C 1
ATOM 2077 O O . VAL A 1 263 ? -12.260 9.754 10.720 1.00 86.25 263 VAL A O 1
ATOM 2080 N N . LEU A 1 264 ? -12.602 10.455 12.810 1.00 90.50 264 LEU A N 1
ATOM 2081 C CA . LEU A 1 264 ? -12.489 9.117 13.398 1.00 90.50 264 LEU A CA 1
ATOM 2082 C C . LEU A 1 264 ? -13.660 8.190 13.032 1.00 90.50 264 LEU A C 1
ATOM 2084 O O . LEU A 1 264 ? -13.473 6.977 12.913 1.00 90.50 264 LEU A O 1
ATOM 2088 N N . LYS A 1 265 ? -14.857 8.732 12.777 1.00 88.81 265 LYS A N 1
ATOM 2089 C CA . LYS A 1 265 ? -15.965 7.960 12.189 1.00 88.81 265 LYS A CA 1
ATOM 2090 C C . LYS A 1 265 ? -15.613 7.438 10.798 1.00 88.81 265 LYS A C 1
ATOM 2092 O O . LYS A 1 265 ? -15.952 6.296 10.483 1.00 88.81 265 LYS A O 1
ATOM 2097 N N . ILE A 1 266 ? -14.911 8.233 9.985 1.00 79.25 266 ILE A N 1
ATOM 2098 C CA . ILE A 1 266 ? -14.414 7.781 8.680 1.00 79.25 266 ILE A CA 1
ATOM 2099 C C . ILE A 1 266 ? -13.421 6.629 8.870 1.00 79.25 266 ILE A C 1
ATOM 2101 O O . ILE A 1 266 ? -13.570 5.602 8.209 1.00 79.25 266 ILE A O 1
ATOM 2105 N N . SER A 1 267 ? -12.490 6.722 9.828 1.00 78.00 267 SER A N 1
ATOM 2106 C CA . SER A 1 267 ? -11.575 5.613 10.151 1.00 78.00 267 SER A CA 1
ATOM 2107 C C . SER A 1 267 ? -12.316 4.319 10.491 1.00 78.00 267 SER A C 1
ATOM 2109 O O . SER A 1 267 ? -11.988 3.266 9.952 1.00 78.00 267 SER A O 1
ATOM 2111 N N . VAL A 1 268 ? -13.359 4.380 11.326 1.00 81.06 268 VAL A N 1
ATOM 2112 C CA . VAL A 1 268 ? -14.187 3.207 11.668 1.00 81.06 268 VAL A CA 1
ATOM 2113 C C . VAL A 1 268 ? -14.932 2.654 10.450 1.00 81.06 268 VAL A C 1
ATOM 2115 O O . VAL A 1 268 ? -15.015 1.438 10.272 1.00 81.06 268 VAL A O 1
ATOM 2118 N N . LYS A 1 269 ? -15.455 3.529 9.584 1.00 74.81 269 LYS A N 1
ATOM 2119 C CA . LYS A 1 269 ? -16.143 3.137 8.343 1.00 74.81 269 LYS A CA 1
ATOM 2120 C C . LYS A 1 269 ? -15.200 2.407 7.381 1.00 74.81 269 LYS A C 1
ATOM 2122 O O . LYS A 1 269 ? -15.621 1.463 6.715 1.00 74.81 269 LYS A O 1
ATOM 2127 N N . VAL A 1 270 ? -13.939 2.833 7.319 1.00 61.75 270 VAL A N 1
ATOM 2128 C CA . VAL A 1 270 ? -12.909 2.265 6.438 1.00 61.75 270 VAL A CA 1
ATOM 2129 C C . VAL A 1 270 ? -12.312 0.978 7.018 1.00 61.75 270 VAL A C 1
ATOM 2131 O O . VAL A 1 270 ? -12.099 0.019 6.271 1.00 61.75 270 VAL A O 1
ATOM 2134 N N . TYR A 1 271 ? -12.100 0.919 8.336 1.00 60.81 271 TYR A N 1
ATOM 2135 C CA . TYR A 1 271 ? -11.509 -0.224 9.040 1.00 60.81 271 TYR A CA 1
ATOM 2136 C C . TYR A 1 271 ? -12.459 -0.846 10.080 1.00 60.81 271 TYR A C 1
ATOM 2138 O O . TYR A 1 271 ? -12.146 -0.880 11.272 1.00 60.81 271 TYR A O 1
ATOM 2146 N N . PRO A 1 272 ? -13.595 -1.435 9.663 1.00 72.75 272 PRO A N 1
ATOM 2147 C CA . PRO A 1 272 ? -14.608 -1.948 10.591 1.00 72.75 272 PRO A CA 1
ATOM 2148 C C . PRO A 1 272 ? -14.167 -3.187 11.393 1.00 72.75 272 PRO A C 1
ATOM 2150 O O . PRO A 1 272 ? -14.896 -3.650 12.265 1.00 72.75 272 PRO A O 1
ATOM 2153 N N . LEU A 1 273 ? -13.005 -3.767 11.079 1.00 65.31 273 LEU A N 1
ATOM 2154 C CA . LEU A 1 273 ? -12.437 -4.927 11.775 1.00 65.31 273 LEU A CA 1
ATOM 2155 C C . LEU A 1 273 ? -11.155 -4.590 12.552 1.00 65.31 273 LEU A C 1
ATOM 2157 O O . LEU A 1 273 ? -10.555 -5.490 13.132 1.00 65.31 273 LEU A O 1
ATOM 2161 N N . GLU A 1 274 ? -10.734 -3.324 12.566 1.00 77.25 274 GLU A N 1
ATOM 2162 C CA . GLU A 1 274 ? -9.522 -2.881 13.255 1.00 77.25 274 GLU A CA 1
ATOM 2163 C C . GLU A 1 274 ? -9.884 -2.227 14.588 1.00 77.25 274 GLU A C 1
ATOM 2165 O O . GLU A 1 274 ? -10.527 -1.176 14.628 1.00 77.25 274 GLU A O 1
ATOM 2170 N N . TYR A 1 275 ? -9.452 -2.827 15.699 1.00 81.19 275 TYR A N 1
ATOM 2171 C CA . TYR A 1 275 ? -9.791 -2.338 17.035 1.00 81.19 275 TYR A CA 1
ATOM 2172 C C . TYR A 1 275 ? -9.272 -0.913 17.280 1.00 81.19 275 TYR A C 1
ATOM 2174 O O . TYR A 1 275 ? -9.901 -0.157 18.023 1.00 81.19 275 TYR A O 1
ATOM 2182 N N . ARG A 1 276 ? -8.141 -0.528 16.666 1.00 84.38 276 ARG A N 1
ATOM 2183 C CA . ARG A 1 276 ? -7.545 0.806 16.837 1.00 84.38 276 ARG A CA 1
ATOM 2184 C C . ARG A 1 276 ? -8.475 1.925 16.368 1.00 84.38 276 ARG A C 1
ATOM 2186 O O . ARG A 1 276 ? -8.527 2.960 17.025 1.00 84.38 276 ARG A O 1
ATOM 2193 N N . ALA A 1 277 ? -9.267 1.691 15.319 1.00 77.56 277 ALA A N 1
ATOM 2194 C CA . ALA A 1 277 ? -10.172 2.704 14.770 1.00 77.56 277 ALA A CA 1
ATOM 2195 C C . ALA A 1 277 ? -11.273 3.035 15.785 1.00 77.56 277 ALA A C 1
ATOM 2197 O O . ALA A 1 277 ? -11.606 4.195 16.021 1.00 77.56 277 ALA A O 1
ATOM 2198 N N . TYR A 1 278 ? -11.782 1.997 16.451 1.00 91.56 278 TYR A N 1
ATOM 2199 C CA . TYR A 1 278 ? -12.747 2.134 17.535 1.00 91.56 278 TYR A CA 1
ATOM 2200 C C . TYR A 1 278 ? -12.126 2.747 18.794 1.00 91.56 278 TYR A C 1
ATOM 2202 O O . TYR A 1 278 ? -12.807 3.494 19.489 1.00 91.56 278 TYR 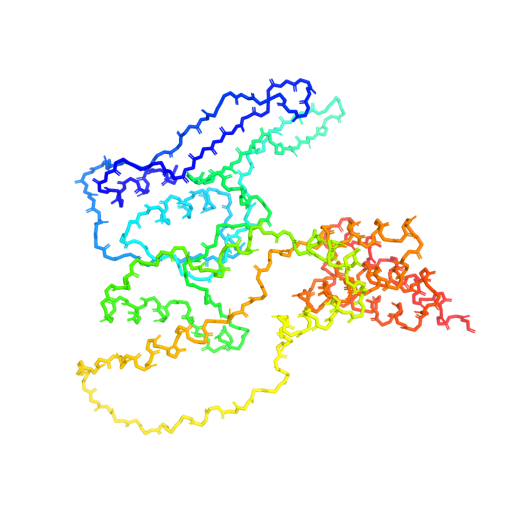A O 1
ATOM 2210 N N . ALA A 1 279 ? -10.850 2.472 19.090 1.00 92.50 279 ALA A N 1
ATOM 2211 C CA . ALA A 1 279 ? -10.170 3.020 20.264 1.00 92.50 279 ALA A CA 1
ATOM 2212 C C . ALA A 1 279 ? -10.029 4.548 20.187 1.00 92.50 279 ALA A C 1
ATOM 2214 O O . ALA A 1 279 ? -10.438 5.240 21.120 1.00 92.50 279 ALA A O 1
ATOM 2215 N N . GLY A 1 280 ? -9.541 5.078 19.059 1.00 91.06 280 GLY A N 1
ATOM 2216 C CA . GLY A 1 280 ? -9.420 6.526 18.854 1.00 91.06 280 GLY A CA 1
ATOM 2217 C C . GLY A 1 280 ? -10.769 7.248 18.962 1.00 91.06 280 GLY A C 1
ATOM 2218 O O . GLY A 1 280 ? -10.878 8.291 19.621 1.00 91.06 280 GLY A O 1
ATOM 2219 N N . LEU A 1 281 ? -11.823 6.663 18.377 1.00 96.44 281 LEU A N 1
ATOM 2220 C CA . LEU A 1 281 ? -13.181 7.209 18.432 1.00 96.44 281 LEU A CA 1
ATOM 2221 C C . LEU A 1 281 ? -13.789 7.130 19.843 1.00 96.44 281 LEU A C 1
ATOM 2223 O O . LEU A 1 281 ? -14.378 8.107 20.304 1.00 96.44 281 LEU A O 1
ATOM 2227 N N . ALA A 1 282 ? -13.605 6.015 20.557 1.00 96.81 282 ALA A N 1
ATOM 2228 C CA . ALA A 1 282 ? -14.090 5.838 21.927 1.00 96.81 282 ALA A CA 1
ATOM 2229 C C . ALA A 1 282 ? -13.486 6.868 22.890 1.00 96.81 282 ALA A C 1
ATOM 2231 O O . ALA A 1 282 ? -14.214 7.522 23.635 1.00 96.81 282 ALA A O 1
ATOM 2232 N N . GLU A 1 283 ? -12.165 7.055 22.835 1.00 95.56 283 GLU A N 1
ATOM 2233 C CA . GLU A 1 283 ? -11.458 8.039 23.661 1.00 95.56 283 GLU A CA 1
ATOM 2234 C C . GLU A 1 283 ? -11.895 9.473 23.352 1.00 95.56 283 GLU A C 1
ATOM 2236 O O . GLU A 1 283 ? -11.948 10.327 24.240 1.00 95.56 283 GLU A O 1
ATOM 2241 N N . THR A 1 284 ? -12.212 9.750 22.089 1.00 96.56 284 THR A N 1
ATOM 2242 C CA . THR A 1 284 ? -12.671 11.074 21.669 1.00 96.56 284 THR A CA 1
ATOM 2243 C C . THR A 1 284 ? -14.101 11.341 22.148 1.00 96.56 284 THR A C 1
ATOM 2245 O O . THR A 1 284 ? -14.351 12.405 22.711 1.00 96.56 284 THR A O 1
ATOM 2248 N N . TYR A 1 285 ? -15.010 10.365 22.049 1.00 97.44 285 TYR A N 1
ATOM 2249 C CA . TYR A 1 285 ? -16.350 10.469 22.639 1.00 97.44 285 TYR A CA 1
ATOM 2250 C C . TYR A 1 285 ? -16.323 10.603 24.161 1.00 97.44 285 TYR A C 1
ATOM 2252 O O . TYR A 1 285 ? -17.056 11.416 24.719 1.00 97.44 285 TYR A O 1
ATOM 2260 N N . GLU A 1 286 ? -15.448 9.855 24.838 1.00 95.31 286 GLU A N 1
ATOM 2261 C CA . GLU A 1 286 ? -15.249 9.971 26.284 1.00 95.31 286 GLU A CA 1
ATOM 2262 C C . GLU A 1 286 ? -14.872 11.406 26.672 1.00 95.31 286 GLU A C 1
ATOM 2264 O O . GLU A 1 286 ? -15.471 11.970 27.587 1.00 95.31 286 GLU A O 1
ATOM 2269 N N . LYS A 1 287 ? -13.923 12.017 25.949 1.00 94.50 287 LYS A N 1
ATOM 2270 C CA . LYS A 1 287 ? -13.504 13.408 26.182 1.00 94.50 287 LYS A CA 1
ATOM 2271 C C . LYS A 1 287 ? -14.595 14.427 25.859 1.00 94.50 287 LYS A C 1
ATOM 2273 O O . LYS A 1 287 ? -14.666 15.443 26.541 1.00 94.50 287 LYS A O 1
ATOM 2278 N N . ASN A 1 288 ? -15.432 14.161 24.857 1.00 95.75 288 ASN A N 1
ATOM 2279 C CA . ASN A 1 288 ? -16.562 15.024 24.504 1.00 95.75 288 ASN A CA 1
ATOM 2280 C C . ASN A 1 288 ? -17.753 14.894 25.479 1.00 95.75 288 ASN A C 1
ATOM 2282 O O . ASN A 1 288 ? -18.678 15.696 25.433 1.00 95.75 288 ASN A O 1
ATOM 2286 N N . GLY A 1 289 ? -17.740 13.896 26.371 1.00 94.31 289 GLY A N 1
ATOM 2287 C CA . GLY A 1 289 ? -18.827 13.624 27.316 1.00 94.31 289 GLY A CA 1
ATOM 2288 C C . GLY A 1 289 ? -19.910 12.676 26.786 1.00 94.31 289 GLY A C 1
ATOM 2289 O O . GLY A 1 289 ? -20.822 12.317 27.537 1.00 94.31 289 GLY A O 1
ATOM 2290 N N . ASP A 1 290 ? -19.778 12.190 25.549 1.00 95.38 290 ASP A N 1
ATOM 2291 C CA . ASP A 1 290 ? -20.708 11.269 24.886 1.00 95.38 290 ASP A CA 1
ATOM 2292 C C . ASP A 1 290 ? -20.545 9.833 25.413 1.00 95.38 290 ASP A C 1
ATOM 2294 O O . ASP A 1 290 ? -20.084 8.919 24.725 1.00 95.38 290 ASP A O 1
ATOM 2298 N N . THR A 1 291 ? -20.907 9.631 26.681 1.00 93.81 291 THR A N 1
ATOM 2299 C CA . THR A 1 291 ? -20.606 8.408 27.445 1.00 93.81 291 THR A CA 1
ATOM 2300 C C . THR A 1 291 ? -21.146 7.137 26.776 1.00 93.81 291 THR A C 1
ATOM 2302 O O . THR A 1 291 ? -20.426 6.140 26.714 1.00 93.81 291 THR A O 1
ATOM 2305 N N . GLU A 1 292 ? -22.367 7.163 26.237 1.00 93.62 292 GLU A N 1
ATOM 2306 C CA . GLU A 1 292 ? -22.967 5.994 25.575 1.00 93.62 292 GLU A CA 1
ATOM 2307 C C . GLU A 1 292 ? -22.243 5.631 24.274 1.00 93.62 292 GLU A C 1
ATOM 2309 O O . GLU A 1 292 ? -21.932 4.464 24.030 1.00 93.62 292 GLU A O 1
ATOM 2314 N N . LEU A 1 293 ? -21.885 6.633 23.464 1.00 95.00 293 LEU A N 1
ATOM 2315 C CA . LEU A 1 293 ? -21.134 6.413 22.227 1.00 95.00 293 LEU A CA 1
ATOM 2316 C C . LEU A 1 293 ? -19.716 5.913 22.521 1.00 95.00 293 LEU A C 1
ATOM 2318 O O . LEU A 1 293 ? -19.229 5.006 21.839 1.00 95.00 293 LEU A O 1
ATOM 2322 N N . ALA A 1 294 ? -19.071 6.434 23.569 1.00 96.12 294 ALA A N 1
ATOM 2323 C CA . ALA A 1 294 ? -17.788 5.922 24.041 1.00 96.12 294 ALA A CA 1
ATOM 2324 C C . ALA A 1 294 ? -17.900 4.445 24.449 1.00 96.12 294 ALA A C 1
ATOM 2326 O O . ALA A 1 294 ? -17.104 3.618 24.004 1.00 96.12 294 ALA A O 1
ATOM 2327 N N . LYS A 1 295 ? -18.933 4.090 25.225 1.00 96.38 295 LYS A N 1
ATOM 2328 C CA . LYS A 1 295 ? -19.193 2.717 25.679 1.00 96.38 295 LYS A CA 1
ATOM 2329 C C . LYS A 1 295 ? -19.377 1.749 24.505 1.00 96.38 295 LYS A C 1
ATOM 2331 O O . LYS A 1 295 ? -18.729 0.704 24.476 1.00 96.38 295 LYS A O 1
ATOM 2336 N N . MET A 1 296 ? -20.187 2.111 23.506 1.00 94.50 296 MET A N 1
ATOM 2337 C CA . MET A 1 296 ? -20.394 1.301 22.295 1.00 94.50 296 MET A CA 1
ATOM 2338 C C . MET A 1 296 ? -19.084 1.014 21.546 1.00 94.50 296 MET A C 1
ATOM 2340 O O . MET A 1 296 ? -18.840 -0.118 21.127 1.00 94.50 296 MET A O 1
ATOM 2344 N N . ASN A 1 297 ? -18.224 2.023 21.392 1.00 95.69 297 ASN A N 1
ATOM 2345 C CA . ASN A 1 297 ? -16.946 1.858 20.699 1.00 95.69 297 ASN A CA 1
ATOM 2346 C C . ASN A 1 297 ? -15.930 1.073 21.546 1.00 95.69 297 ASN A C 1
ATOM 2348 O O . ASN A 1 297 ? -15.225 0.219 21.012 1.00 95.69 297 ASN A O 1
ATOM 2352 N N . TYR A 1 298 ? -15.904 1.257 22.868 1.00 97.38 298 TYR A N 1
ATOM 2353 C CA . TYR A 1 298 ? -15.076 0.439 23.758 1.00 97.38 298 TYR A CA 1
ATOM 2354 C C . TYR A 1 298 ? -15.482 -1.043 23.765 1.00 97.38 298 TYR A C 1
ATOM 2356 O O . TYR A 1 298 ? -14.604 -1.906 23.819 1.00 97.38 298 TYR A O 1
ATOM 2364 N N . PHE A 1 299 ? -16.769 -1.376 23.607 1.00 96.38 299 PHE A N 1
ATOM 2365 C CA . PHE A 1 299 ? -17.176 -2.767 23.371 1.00 96.38 299 PHE A CA 1
ATOM 2366 C C . PHE A 1 299 ? -16.563 -3.335 22.088 1.00 96.38 299 PHE A C 1
ATOM 2368 O O . PHE A 1 299 ? -16.048 -4.453 22.102 1.00 96.38 299 PHE A O 1
ATOM 2375 N N . LYS A 1 300 ? -16.544 -2.556 20.998 1.00 89.69 300 LYS A N 1
ATOM 2376 C CA . LYS A 1 300 ? -15.898 -2.970 19.742 1.00 89.69 300 LYS A CA 1
ATOM 2377 C C . LYS A 1 300 ? -14.391 -3.151 19.889 1.00 89.69 300 LYS A C 1
ATOM 2379 O O . LYS A 1 300 ? -13.849 -4.116 19.353 1.00 89.69 300 LYS A O 1
ATOM 2384 N N . VAL A 1 301 ? -13.723 -2.305 20.677 1.00 91.75 301 VAL A N 1
ATOM 2385 C CA . VAL A 1 301 ? -12.317 -2.519 21.054 1.00 91.75 301 VAL A CA 1
ATOM 2386 C C . VAL A 1 301 ? -12.153 -3.874 21.739 1.00 91.75 301 VAL A C 1
ATOM 2388 O O . VAL A 1 301 ? -11.278 -4.645 21.364 1.00 91.75 301 VAL A O 1
ATOM 2391 N N . MET A 1 302 ? -12.999 -4.204 22.714 1.00 94.19 302 MET A N 1
ATOM 2392 C CA . MET A 1 302 ? -12.905 -5.474 23.439 1.00 94.19 302 MET A CA 1
ATOM 2393 C C . MET A 1 302 ? -13.174 -6.709 22.567 1.00 94.19 302 MET A C 1
ATOM 2395 O O . MET A 1 302 ? -12.545 -7.750 22.787 1.00 94.19 302 MET A O 1
ATOM 2399 N N . GLU A 1 303 ? -14.092 -6.583 21.607 1.00 84.19 303 GLU A N 1
ATOM 2400 C CA . GLU A 1 303 ? -14.493 -7.623 20.652 1.00 84.19 303 GLU A CA 1
ATOM 2401 C C . GLU A 1 303 ? -13.396 -7.921 19.620 1.00 84.19 303 GLU A C 1
ATOM 2403 O O . GLU A 1 303 ? -13.076 -9.083 19.383 1.00 84.19 303 GLU A O 1
ATOM 2408 N N . LEU A 1 304 ? -12.812 -6.880 19.015 1.00 68.12 304 LEU A N 1
ATOM 2409 C CA . LEU A 1 304 ? -11.904 -7.012 17.868 1.00 68.12 304 LEU A CA 1
ATOM 2410 C C . LEU A 1 304 ? -10.427 -7.147 18.260 1.00 68.12 304 LEU A C 1
ATOM 2412 O O . LEU A 1 304 ? -9.619 -7.636 17.473 1.00 68.12 304 LEU A O 1
ATOM 2416 N N . ASN A 1 305 ? -10.046 -6.693 19.455 1.00 80.19 305 ASN A N 1
ATOM 2417 C CA . ASN A 1 305 ? -8.648 -6.631 19.868 1.00 80.19 305 ASN A CA 1
ATOM 2418 C C . ASN A 1 305 ? -8.054 -8.041 20.099 1.00 80.19 305 ASN A C 1
ATOM 2420 O O . ASN A 1 305 ? -8.568 -8.789 20.939 1.00 80.19 305 ASN A O 1
ATOM 2424 N N . PRO A 1 306 ? -6.943 -8.398 19.419 1.00 64.31 306 PRO A N 1
ATOM 2425 C CA . PRO A 1 306 ? -6.352 -9.735 19.484 1.00 64.31 306 PRO A CA 1
ATOM 2426 C C . PRO A 1 306 ? -5.497 -9.993 20.739 1.00 64.31 306 PRO A C 1
ATOM 2428 O O . PRO A 1 306 ? -5.156 -11.147 21.002 1.00 64.31 306 PRO A O 1
ATOM 2431 N N . ARG A 1 307 ? -5.168 -8.958 21.529 1.00 84.75 307 ARG A N 1
ATOM 2432 C CA . ARG A 1 307 ? -4.486 -9.032 22.844 1.00 84.75 307 ARG A CA 1
ATOM 2433 C C . ARG A 1 307 ? -3.128 -9.750 22.830 1.00 84.75 307 ARG A C 1
ATOM 2435 O O . ARG A 1 307 ? -2.712 -10.330 23.837 1.00 84.75 307 ARG A O 1
ATOM 2442 N N . ARG A 1 308 ? -2.418 -9.704 21.706 1.00 64.38 308 ARG A N 1
ATOM 2443 C CA . ARG A 1 308 ? -1.104 -10.324 21.493 1.00 64.38 308 ARG A CA 1
ATOM 2444 C C . ARG A 1 308 ? 0.017 -9.422 21.998 1.00 64.38 308 ARG A C 1
ATOM 2446 O O . ARG A 1 308 ? 0.890 -9.892 22.725 1.00 64.38 308 ARG A O 1
ATOM 2453 N N . SER A 1 309 ? -0.027 -8.134 21.662 1.00 63.84 309 SER A N 1
ATOM 2454 C CA . SER A 1 309 ? 0.986 -7.153 22.072 1.00 63.84 309 SER A CA 1
ATOM 2455 C C . SER A 1 309 ? 0.660 -6.485 23.415 1.00 63.84 309 SER A C 1
ATOM 2457 O O . SER A 1 309 ? -0.475 -6.502 23.896 1.00 63.84 309 SER A O 1
ATOM 2459 N N . GLN A 1 310 ? 1.662 -5.871 24.055 1.00 74.94 310 GLN A N 1
ATOM 2460 C CA . GLN A 1 310 ? 1.441 -5.106 25.290 1.00 74.94 310 GLN A CA 1
ATOM 2461 C C . GLN A 1 310 ? 0.508 -3.908 25.057 1.00 74.94 310 GLN A C 1
ATOM 2463 O O . GLN A 1 310 ? -0.373 -3.656 25.876 1.00 74.94 310 GLN A O 1
ATOM 2468 N N . ARG A 1 311 ? 0.650 -3.227 23.914 1.00 75.06 311 ARG A N 1
ATOM 2469 C CA . A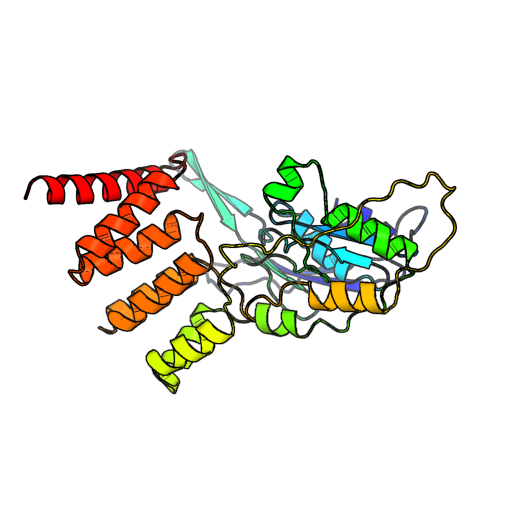RG A 1 311 ? -0.214 -2.116 23.495 1.00 75.06 311 ARG A CA 1
ATOM 2470 C C . ARG A 1 311 ? -1.671 -2.555 23.340 1.00 75.06 311 ARG A C 1
ATOM 2472 O O . ARG A 1 311 ? -2.578 -1.888 23.826 1.00 75.06 311 ARG A O 1
ATOM 2479 N N . GLU A 1 312 ? -1.897 -3.704 22.711 1.00 72.38 312 GLU A N 1
ATOM 2480 C CA . GLU A 1 312 ? -3.228 -4.303 22.578 1.00 72.38 312 GLU A CA 1
ATOM 2481 C C . GLU A 1 312 ? -3.846 -4.631 23.941 1.00 72.38 312 GLU A C 1
ATOM 2483 O O . GLU A 1 312 ? -5.000 -4.285 24.194 1.00 72.38 312 GLU A O 1
ATOM 2488 N N . LYS A 1 313 ? -3.075 -5.231 24.855 1.00 85.69 313 LYS A N 1
ATOM 2489 C CA . LYS A 1 313 ? -3.543 -5.526 26.220 1.00 85.69 313 LYS A CA 1
ATOM 2490 C C . LYS A 1 313 ? -3.915 -4.254 26.986 1.00 85.69 313 LYS A C 1
ATOM 2492 O O . LYS A 1 313 ? -4.939 -4.237 27.657 1.00 85.69 313 LYS A O 1
ATOM 2497 N N . GLN A 1 314 ? -3.130 -3.187 26.850 1.00 92.00 314 GLN A N 1
ATOM 2498 C CA . GLN A 1 314 ? -3.428 -1.890 27.468 1.00 92.00 314 GLN A CA 1
ATOM 2499 C C . GLN A 1 314 ? -4.728 -1.284 26.929 1.00 92.00 314 GLN A C 1
ATOM 2501 O O . GLN A 1 314 ? -5.574 -0.864 27.715 1.00 92.00 314 GLN A O 1
ATOM 2506 N N . ALA A 1 315 ? -4.917 -1.283 25.606 1.00 86.88 315 ALA A N 1
ATOM 2507 C CA . ALA A 1 315 ? -6.149 -0.789 24.991 1.00 86.88 315 ALA A CA 1
ATOM 2508 C C . ALA A 1 315 ? -7.379 -1.597 25.442 1.00 86.88 315 ALA A C 1
ATOM 2510 O O . ALA A 1 315 ? -8.433 -1.026 25.718 1.00 86.88 315 ALA A O 1
ATOM 2511 N N . TYR A 1 316 ? -7.231 -2.920 25.569 1.00 93.38 316 TYR A N 1
ATOM 2512 C CA . TYR A 1 316 ? -8.283 -3.797 26.078 1.00 93.38 316 TYR A CA 1
ATOM 2513 C C . TYR A 1 316 ? -8.650 -3.493 27.538 1.00 93.38 316 TYR A C 1
ATOM 2515 O O .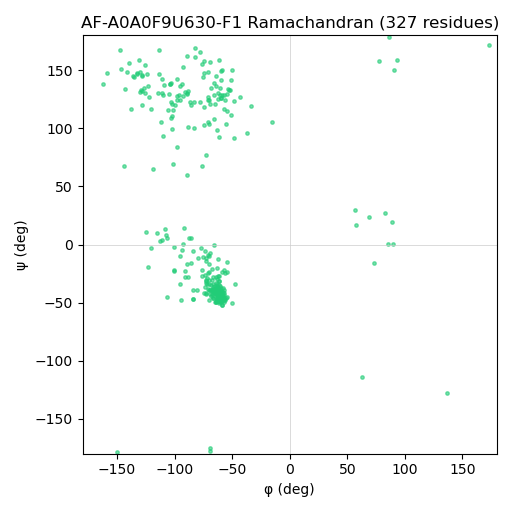 TYR A 1 316 ? -9.828 -3.331 27.854 1.00 93.38 316 TYR A O 1
ATOM 2523 N N . GLU A 1 317 ? -7.661 -3.392 28.431 1.00 96.50 317 GLU A N 1
ATOM 2524 C CA . GLU A 1 317 ? -7.931 -3.116 29.847 1.00 96.50 317 GLU A CA 1
ATOM 2525 C C . GLU A 1 317 ? -8.504 -1.708 30.053 1.00 96.50 317 GLU A C 1
ATOM 2527 O O . GLU A 1 317 ? -9.445 -1.560 30.826 1.00 96.50 317 GLU A O 1
ATOM 2532 N N . ARG A 1 318 ? -8.054 -0.696 29.296 1.00 95.81 318 ARG A N 1
ATOM 2533 C CA . ARG A 1 318 ? -8.663 0.646 29.325 1.00 95.81 318 ARG A CA 1
ATOM 2534 C C . ARG A 1 318 ? -10.158 0.597 28.992 1.00 95.81 318 ARG A C 1
ATOM 2536 O O . ARG A 1 318 ? -10.967 1.160 29.728 1.00 95.81 318 ARG A O 1
ATOM 2543 N N . ALA A 1 319 ? -10.519 -0.081 27.901 1.00 95.25 319 ALA A N 1
ATOM 2544 C CA . ALA A 1 319 ? -11.910 -0.222 27.469 1.00 95.25 319 ALA A CA 1
ATOM 2545 C C . ALA A 1 319 ? -12.771 -0.895 28.551 1.00 95.25 319 ALA A C 1
ATOM 2547 O O . ALA A 1 319 ? -13.848 -0.415 28.910 1.00 95.25 319 ALA A O 1
ATOM 2548 N N . LYS A 1 320 ? -12.248 -1.977 29.131 1.00 96.00 320 LYS A N 1
ATOM 2549 C CA . LYS A 1 320 ? -12.887 -2.735 30.208 1.00 96.00 320 LYS A CA 1
ATOM 2550 C C . LYS A 1 320 ? -13.051 -1.915 31.492 1.00 96.00 320 LYS A C 1
ATOM 2552 O O . LYS A 1 320 ? -14.108 -1.969 32.118 1.00 96.00 320 LYS A O 1
ATOM 2557 N N . GLU A 1 321 ? -12.038 -1.145 31.887 1.00 95.19 321 GLU A N 1
ATOM 2558 C CA . GLU A 1 321 ? -12.104 -0.255 33.051 1.00 95.19 321 GLU A CA 1
ATOM 2559 C C . GLU A 1 321 ? -13.144 0.852 32.878 1.00 95.19 321 GLU A C 1
ATOM 2561 O O . GLU A 1 321 ? -13.863 1.167 33.830 1.00 95.19 321 GLU A O 1
ATOM 2566 N N . PHE A 1 322 ? -13.230 1.440 31.681 1.00 93.88 322 PHE A N 1
ATOM 2567 C CA . PHE A 1 322 ? -14.224 2.465 31.376 1.00 93.88 322 PHE A CA 1
ATOM 2568 C C . PHE A 1 322 ? -15.647 1.923 31.539 1.00 93.88 322 PHE A C 1
ATOM 2570 O O . PHE A 1 322 ? -16.457 2.534 32.236 1.00 93.88 322 PHE A O 1
ATOM 2577 N N . ILE A 1 323 ? -15.929 0.756 30.948 1.00 91.25 323 ILE A N 1
ATOM 2578 C CA . ILE A 1 323 ? -17.246 0.109 31.022 1.00 91.25 323 ILE A CA 1
ATOM 2579 C C . ILE A 1 323 ? -17.607 -0.198 32.478 1.00 91.25 323 ILE A C 1
ATOM 2581 O O . ILE A 1 323 ? -18.668 0.216 32.941 1.00 91.25 323 ILE A O 1
ATOM 2585 N N . LYS A 1 324 ? -16.685 -0.808 33.236 1.00 90.19 324 LYS A N 1
ATOM 2586 C CA . LYS A 1 324 ? -16.908 -1.141 34.649 1.00 90.19 324 LYS A CA 1
ATOM 2587 C C . LYS A 1 324 ? -17.280 0.087 35.489 1.00 90.19 324 LYS A C 1
ATOM 2589 O O . LYS A 1 324 ? -18.269 0.068 36.207 1.00 90.19 324 LYS A O 1
ATOM 2594 N N . LYS A 1 325 ? -16.531 1.188 35.358 1.00 84.31 325 LYS A N 1
ATOM 2595 C CA . LYS A 1 325 ? -16.786 2.434 36.112 1.00 84.31 325 LYS A CA 1
ATOM 2596 C C . LYS A 1 325 ? -18.140 3.083 35.806 1.00 84.31 325 LYS A C 1
ATOM 2598 O O . LYS A 1 325 ? -18.568 3.949 36.568 1.00 84.31 325 LYS A O 1
ATOM 2603 N N . LYS A 1 326 ? -18.754 2.756 34.668 1.00 78.38 326 LYS A N 1
ATOM 2604 C CA . LYS A 1 326 ? -20.027 3.330 34.217 1.00 78.38 326 LYS A CA 1
ATOM 2605 C C . LYS A 1 326 ? -21.219 2.418 34.487 1.00 78.38 326 LYS A C 1
ATOM 2607 O O . LYS A 1 326 ? -22.314 2.944 34.592 1.00 78.38 326 LYS A O 1
ATOM 2612 N N . ASP A 1 327 ? -21.006 1.113 34.635 1.00 72.25 327 ASP A N 1
ATOM 2613 C CA . ASP A 1 327 ? -22.038 0.179 35.109 1.00 72.25 327 ASP A CA 1
ATOM 2614 C C . ASP A 1 327 ? -22.253 0.274 36.634 1.00 72.25 327 ASP A C 1
ATOM 2616 O O . ASP A 1 327 ? -23.325 -0.061 37.126 1.00 72.25 327 ASP A O 1
ATOM 2620 N N . ASP A 1 328 ? -21.258 0.781 37.374 1.00 58.09 328 ASP A N 1
ATOM 2621 C CA . ASP A 1 328 ? -21.311 0.997 38.829 1.00 58.09 328 ASP A CA 1
ATOM 2622 C C . ASP A 1 328 ? -21.939 2.360 39.246 1.00 58.09 328 ASP A C 1
ATOM 2624 O O . ASP A 1 328 ? -21.892 2.716 40.427 1.00 58.09 328 ASP A O 1
ATOM 2628 N N . LYS A 1 329 ? -22.481 3.158 38.310 1.00 52.31 329 LYS A N 1
ATOM 2629 C CA . LYS A 1 329 ? -23.068 4.498 38.550 1.00 52.31 329 LYS A CA 1
ATOM 2630 C C . LYS A 1 329 ? -24.522 4.589 38.110 1.00 52.31 329 LYS A C 1
ATOM 2632 O O . LYS A 1 329 ? -25.277 5.292 38.815 1.00 52.31 329 LYS A O 1
#

Foldseek 3Di:
DLQVVLLLAAPAKDFQKKKWFQDDDDPPNTDDIDTDIRGNDDDHHDPAAEEAEADQQLEESSLVSLSSQLRHQRYFYEEAFYNQHHFDWDWDADPVRDIDTDGGMFMATPVRAGSHRNGDGGNFYDYDDPVCVVVVHDPRVVVRVLCVLQDDDHDDPRPLLVVAQRAEPLVVLVVCCVPPNQVVSLVVVCVQADFDPPDDDDPPDDDDDDDDPDDDDRPDPVNVVVSVVPRDSHRSYNYDLVSLLVSLVVCVVVVNLVSSLSSLVVLCSVCVLDLSSLLSNLVSCVVVVVLVSSLVSLVSLLVRQPCPDPVSVVSNVVSVVSNVVVVVD

InterPro domains:
  IPR005151 Tail specific protease [PF03572] (43-126)
  IPR011990 Tetratricopeptide-like helical domain superfamily [G3DSA:1.25.40.10] (236-329)
  IPR011990 Tetratricopeptide-like helical domain superfamily [SSF48452] (242-308)
  IPR019734 Tetratricopeptide repeat [PS50005] (275-308)
  IPR029045 ClpP/crotonase-like domain superfamily [SSF52096] (7-146)

Radius of gyration: 23.65 Å; Cα contacts (8 Å, |Δi|>4): 473; chains: 1; bounding box: 54×57×66 Å

Secondary structure (DSSP, 8-state):
-HHHHHGGG-SS-EEEEEEEEB-SSSTT-BPPPEEEEE---SS----S-EEEEE-TT--THHHHHHHHHHTSTTEEEEES------SPEEEEE-TTS-EEEEE-EEEEETTS-B-TTT-PPPSEE----HHHHHTT--HHHHHHHHHHHH-PPP--S--HHHHGGGSBHHHHHHHHHHHH-HHHHHHHHHHHSPPPPSSPPP------------------HHHHHHHHHHS----SSB--HHHHHHHHHHHHHTT-HHHHHHHHHHHHHH-TT-HHHHHHHHHHHHHHT-HHHHHHHHHHHHHH----SHHHHHHHHHHHHHHHHHHT-

Organism: NCBI:txid412755

pLDDT: mean 75.54, std 20.48, range [25.34, 97.44]

Nearest PDB structures (foldseek):
  8vcb-assembly2_B  TM=9.186E-01  e=2.312E-14  Bacteroides fragilis
  4l8k-assembly2_B  TM=9.231E-01  e=2.812E-12  Parabacteroides merdae ATCC 43184
  4c2d-assembly2_D  TM=7.084E-01  e=3.456E-05  Bacillus subtilis subsp. subtilis str. 168
  4c2g-assembly1_A-2  TM=5.448E-01  e=3.818E-06  Bacillus subtilis subsp. subtilis str. 168
  4c2f-assembly1_A  TM=5.547E-01  e=5.999E-06  Bacillus subtilis subsp. subtilis str. 168